Protein AF-A0A7S2EFL8-F1 (afdb_monomer_lite)

Sequence (185 aa):
DDDIVLGMYATQTWHRSRWEYGDGECFLFRLSPNPVCFKWNSKGPGGMLAVSSPSPSADEGSESAALDGSKSFNSTDGQSKNDSAQNENDAPPGEQAPRPPIEADQVMVSGREFISMGVGMDGASGLRLNEDLTRGTSSPAMGLNHISLLGDEHSKEHDDVFEVGLVEVYQLLREVDGRPVDCEY

Secondary structure (DSSP, 8-state):
-PPPEEEEE-SS-----SS-B--TT-EEEEEESS-EEEE--SS-TT--------------------------------------------------PPPPP--TT--EEE-SSEEEES-BTTS--SEEEETTSSEEEE--BTTTTT--TT-TTTTTSSSEEEE-S---------EETTEETT---

Foldseek 3Di:
DDDKAKDKDFPDDDDADPDFDGFQQIWIWTPPDPTDIQGADLPWPVDDPDPDDPDDDDDDDDDDDDDDDDDDDDDDDDPPPPPPPPDDDPDPPPDDDPDPPDDSTRFWHDHCFWTFGAAQPVRDGQKIATNVRQKIWHFQGIRRNRARSRGDVQVPDPIRMDTDPDDDDDDDFDDDPNHTPPPDD

pLDDT: mean 74.11, std 21.96, range [31.55, 97.88]

InterPro domains:
  IPR006571 TLDc domain [PF07534] (3-44)
  IPR006571 TLDc domain [PS51886] (1-173)

Organism: NCBI:txid49249

Structure (mmCIF, N/CA/C/O backbone):
data_AF-A0A7S2EFL8-F1
#
_entry.id   AF-A0A7S2EFL8-F1
#
loop_
_atom_site.group_PDB
_atom_site.id
_atom_site.type_symbol
_atom_site.label_atom_id
_atom_site.label_alt_id
_atom_site.label_comp_id
_atom_site.label_asym_id
_atom_site.label_entity_id
_atom_site.label_seq_id
_atom_site.pdbx_PDB_ins_code
_atom_site.Cartn_x
_atom_site.Cartn_y
_atom_site.Cartn_z
_atom_site.occupancy
_atom_site.B_iso_or_equiv
_atom_site.auth_seq_id
_atom_site.auth_comp_id
_atom_site.auth_asym_id
_atom_site.auth_atom_id
_atom_site.pdbx_PDB_model_num
ATOM 1 N N . ASP A 1 1 ? 8.020 -19.786 -11.419 1.00 63.62 1 ASP A N 1
ATOM 2 C CA . ASP A 1 1 ? 7.627 -18.415 -11.078 1.00 63.62 1 ASP A CA 1
ATOM 3 C C . ASP A 1 1 ? 7.201 -18.446 -9.634 1.00 63.62 1 ASP A C 1
ATOM 5 O O . ASP A 1 1 ? 6.244 -19.141 -9.313 1.00 63.62 1 ASP A O 1
ATOM 9 N N . ASP A 1 2 ? 8.027 -17.879 -8.761 1.00 82.12 2 ASP A N 1
ATOM 10 C CA . ASP A 1 2 ? 7.680 -17.760 -7.348 1.00 82.12 2 ASP A CA 1
ATOM 11 C C . ASP A 1 2 ? 6.698 -16.598 -7.200 1.00 82.12 2 ASP A C 1
ATOM 13 O O . ASP A 1 2 ? 6.901 -15.534 -7.789 1.00 82.12 2 ASP A O 1
ATOM 17 N N . ASP A 1 3 ? 5.637 -16.797 -6.423 1.00 91.56 3 ASP A N 1
ATOM 18 C CA . ASP A 1 3 ? 4.655 -15.746 -6.187 1.00 91.56 3 ASP A CA 1
ATOM 19 C C . ASP A 1 3 ? 5.302 -14.577 -5.426 1.00 91.56 3 ASP A C 1
ATOM 21 O O . ASP A 1 3 ? 5.962 -14.752 -4.387 1.00 91.56 3 ASP A O 1
ATOM 25 N N . ILE A 1 4 ? 5.087 -13.363 -5.937 1.00 94.25 4 ILE A N 1
ATOM 26 C CA . ILE A 1 4 ? 5.471 -12.132 -5.251 1.00 94.25 4 ILE A CA 1
ATOM 27 C C . ILE A 1 4 ? 4.388 -11.812 -4.231 1.00 94.25 4 ILE A C 1
ATOM 29 O O . ILE A 1 4 ? 3.222 -11.619 -4.568 1.00 94.25 4 ILE A O 1
ATOM 33 N N . VAL A 1 5 ? 4.794 -11.714 -2.969 1.00 96.69 5 VAL A N 1
ATOM 34 C CA . VAL A 1 5 ? 3.899 -11.335 -1.877 1.00 96.69 5 VAL A CA 1
ATOM 35 C C . VAL A 1 5 ? 4.383 -10.007 -1.333 1.00 96.69 5 VAL A C 1
ATOM 37 O O . VAL A 1 5 ? 5.450 -9.935 -0.725 1.00 96.69 5 VAL A O 1
ATOM 40 N N . LEU A 1 6 ? 3.604 -8.956 -1.553 1.00 96.69 6 LEU A N 1
ATOM 41 C CA . LEU A 1 6 ? 3.873 -7.601 -1.083 1.00 96.69 6 LEU A CA 1
ATOM 42 C C . LEU A 1 6 ? 2.636 -7.015 -0.413 1.00 96.69 6 LEU A C 1
ATOM 44 O O . LEU A 1 6 ? 1.531 -7.537 -0.556 1.00 96.69 6 LEU A O 1
ATOM 48 N N . GLY A 1 7 ? 2.816 -5.936 0.336 1.00 96.88 7 GLY A N 1
ATOM 49 C CA . GLY A 1 7 ? 1.701 -5.297 1.005 1.00 96.88 7 GLY A CA 1
ATOM 50 C C . GLY A 1 7 ? 2.055 -3.992 1.688 1.00 96.88 7 GLY A C 1
ATOM 51 O O . GLY A 1 7 ? 3.161 -3.457 1.580 1.00 96.88 7 GLY A O 1
ATOM 52 N N . MET A 1 8 ? 1.051 -3.483 2.388 1.00 96.62 8 MET A N 1
ATOM 53 C CA . MET A 1 8 ? 1.071 -2.215 3.096 1.00 96.62 8 MET A CA 1
ATOM 54 C C . MET A 1 8 ? 0.495 -2.412 4.496 1.00 96.62 8 MET A C 1
ATOM 56 O O . MET A 1 8 ? -0.506 -3.108 4.671 1.00 96.62 8 MET A O 1
ATOM 60 N N . TYR A 1 9 ? 1.118 -1.789 5.489 1.00 96.31 9 TYR A N 1
ATOM 61 C CA . TYR A 1 9 ? 0.545 -1.602 6.813 1.00 96.31 9 TYR A CA 1
ATOM 62 C C . TYR A 1 9 ? 0.055 -0.163 6.929 1.00 96.31 9 TYR A C 1
ATOM 64 O O . TYR A 1 9 ? 0.837 0.780 6.802 1.00 96.31 9 TYR A O 1
ATOM 72 N N . ALA A 1 10 ? -1.246 -0.018 7.155 1.00 95.94 10 ALA A N 1
ATOM 73 C CA . ALA A 1 10 ? -1.920 1.259 7.310 1.00 95.94 10 ALA A CA 1
ATOM 74 C C . ALA A 1 10 ? -2.309 1.462 8.776 1.00 95.94 10 ALA A C 1
ATOM 76 O O . ALA A 1 10 ? -2.958 0.595 9.360 1.00 95.94 10 ALA A O 1
ATOM 77 N N . THR A 1 11 ? -1.958 2.610 9.357 1.00 94.19 11 THR A N 1
ATOM 78 C CA . THR A 1 11 ? -2.379 2.949 10.728 1.00 94.19 11 THR A CA 1
ATOM 79 C C . THR A 1 11 ? -3.835 3.365 10.833 1.00 94.19 11 THR A C 1
ATOM 81 O O . THR A 1 11 ? -4.421 3.311 11.911 1.00 94.19 11 THR A O 1
ATOM 84 N N . GLN A 1 12 ? -4.432 3.771 9.717 1.00 93.38 12 GLN A N 1
ATOM 85 C CA . GLN A 1 12 ? -5.815 4.215 9.647 1.00 93.38 12 GLN A CA 1
ATOM 86 C C . GLN A 1 12 ? -6.591 3.371 8.643 1.00 93.38 12 GLN A C 1
ATOM 88 O O . GLN A 1 12 ? -6.049 2.897 7.643 1.00 93.38 12 GLN A O 1
ATOM 93 N N . THR A 1 13 ? -7.892 3.221 8.877 1.00 95.00 13 THR A N 1
ATOM 94 C CA . THR A 1 13 ? -8.783 2.550 7.930 1.00 95.00 13 THR A CA 1
ATOM 95 C C . THR A 1 13 ? -8.812 3.303 6.599 1.00 95.00 13 THR A C 1
ATOM 97 O O . THR A 1 13 ? -8.961 4.531 6.554 1.00 95.00 13 THR A O 1
ATOM 100 N N . TRP A 1 14 ? -8.695 2.563 5.494 1.00 95.56 14 TRP A N 1
ATOM 101 C CA . TRP A 1 14 ? -8.817 3.130 4.155 1.00 95.56 14 TRP A CA 1
ATOM 102 C C . TRP A 1 14 ? -10.193 3.761 3.958 1.00 95.56 14 TRP A C 1
ATOM 104 O O . TRP A 1 14 ? -11.225 3.121 4.152 1.00 95.56 14 TRP A O 1
ATOM 114 N N . HIS A 1 15 ? -10.205 5.027 3.559 1.00 94.75 15 HIS A N 1
ATOM 115 C CA . HIS A 1 15 ? -11.420 5.763 3.256 1.00 94.75 15 HIS A CA 1
ATOM 116 C C . HIS A 1 15 ? -11.112 6.808 2.195 1.00 94.75 15 HIS A C 1
ATOM 118 O O . HIS A 1 15 ? -10.0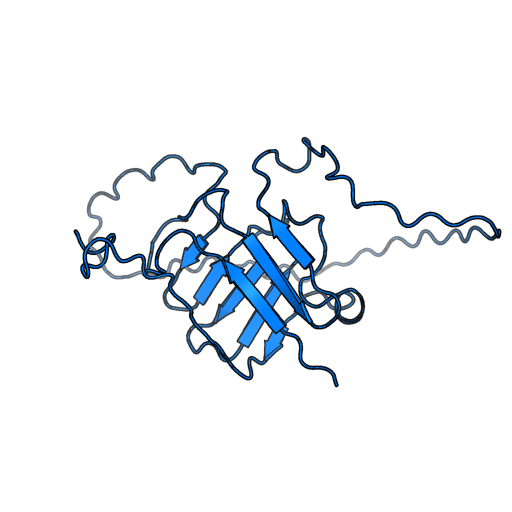02 7.331 2.105 1.00 94.75 15 HIS A O 1
ATOM 124 N N . ARG A 1 16 ? -12.116 7.131 1.384 1.00 94.12 16 ARG A N 1
ATOM 125 C CA . ARG A 1 16 ? -11.950 8.124 0.332 1.00 94.12 16 ARG A CA 1
ATOM 126 C C . ARG A 1 16 ? -11.636 9.482 0.953 1.00 94.12 16 ARG A C 1
ATOM 128 O O . ARG A 1 16 ? -12.465 10.034 1.676 1.00 94.12 16 ARG A O 1
ATOM 135 N N . SER A 1 17 ? -10.499 10.053 0.577 1.00 91.44 17 SER A N 1
ATOM 136 C CA . SER A 1 17 ? -10.062 11.357 1.061 1.00 91.44 17 SER A CA 1
ATOM 137 C C . SER A 1 17 ? -9.701 12.274 -0.104 1.00 91.44 17 SER A C 1
ATOM 139 O O . SER A 1 17 ? -9.308 11.835 -1.182 1.00 91.44 17 SER A O 1
ATOM 141 N N . ARG A 1 18 ? -9.875 13.584 0.093 1.00 87.25 18 ARG A N 1
ATOM 142 C CA . ARG A 1 18 ? -9.355 14.604 -0.838 1.00 87.25 18 ARG A CA 1
ATOM 143 C C . ARG A 1 18 ? -7.894 14.952 -0.547 1.00 87.25 18 ARG A C 1
ATOM 145 O O . ARG A 1 18 ? -7.273 15.660 -1.335 1.00 87.25 18 ARG A O 1
ATOM 152 N N . TRP A 1 19 ? -7.386 14.487 0.589 1.00 89.31 19 TRP A N 1
ATOM 153 C CA . TRP A 1 19 ? -6.077 14.808 1.134 1.00 89.31 19 TRP A CA 1
ATOM 154 C C . TRP A 1 19 ? -5.338 13.527 1.524 1.00 89.31 19 TRP A C 1
ATOM 156 O O . TRP A 1 19 ? -5.957 12.474 1.694 1.00 89.31 19 TRP A O 1
ATOM 166 N N . GLU A 1 20 ? -4.023 13.630 1.663 1.00 90.88 20 GLU A N 1
ATOM 167 C CA . GLU A 1 20 ? -3.205 12.565 2.237 1.00 90.88 20 GLU A CA 1
ATOM 168 C C . GLU A 1 20 ? -3.572 12.356 3.718 1.00 90.88 20 GLU A C 1
ATOM 170 O O . GLU A 1 20 ? -4.086 13.259 4.385 1.00 90.88 20 GLU A O 1
ATOM 175 N N . TYR A 1 21 ? -3.375 11.140 4.217 1.00 93.88 21 TYR A N 1
ATOM 176 C CA . TYR A 1 21 ? -3.599 10.776 5.617 1.00 93.88 21 TYR A CA 1
ATOM 177 C C . TYR A 1 21 ? -2.655 9.639 6.035 1.00 93.88 21 TYR A C 1
ATOM 179 O O . TYR A 1 21 ? -1.724 9.292 5.305 1.00 93.88 21 TYR A O 1
ATOM 187 N N . GLY A 1 22 ? -2.867 9.079 7.224 1.00 91.56 22 GLY A N 1
ATOM 188 C CA . GLY A 1 22 ? -1.911 8.174 7.856 1.00 91.56 22 GLY A CA 1
ATOM 189 C C . GLY A 1 22 ? -0.789 8.927 8.565 1.00 91.56 22 GLY A C 1
ATOM 190 O O . GLY A 1 22 ? -0.790 10.156 8.636 1.00 91.56 22 GLY A O 1
ATOM 191 N N . ASP A 1 23 ? 0.140 8.163 9.120 1.00 91.00 23 ASP A N 1
ATOM 192 C CA . ASP A 1 23 ? 1.275 8.669 9.890 1.00 91.00 23 ASP A CA 1
ATOM 193 C C . ASP A 1 23 ? 2.563 7.878 9.588 1.00 91.00 23 ASP A C 1
ATOM 195 O O . ASP A 1 23 ? 2.579 6.925 8.800 1.00 91.00 23 ASP A O 1
ATOM 199 N N . GLY A 1 24 ? 3.657 8.263 10.251 1.00 89.50 24 GLY A N 1
ATOM 200 C CA . GLY A 1 24 ? 4.979 7.662 10.073 1.00 89.50 24 GLY A CA 1
ATOM 201 C C . GLY A 1 24 ? 5.141 6.233 10.609 1.00 89.50 24 GLY A C 1
ATOM 202 O O . GLY A 1 24 ? 6.239 5.677 10.511 1.00 89.50 24 GLY A O 1
ATOM 203 N N . GLU A 1 25 ? 4.101 5.620 11.182 1.00 92.12 25 GLU A N 1
ATOM 204 C CA . GLU A 1 25 ? 4.099 4.188 11.492 1.00 92.12 25 GLU A CA 1
ATOM 205 C C . GLU A 1 25 ? 3.590 3.330 10.326 1.00 92.12 25 GLU A C 1
ATOM 207 O O . GLU A 1 25 ? 3.740 2.109 10.375 1.00 92.12 25 GLU A O 1
ATOM 212 N N . CYS A 1 26 ? 3.068 3.935 9.252 1.00 92.94 26 CYS A N 1
ATOM 213 C CA . CYS A 1 26 ? 2.803 3.228 8.000 1.00 92.94 26 CYS A CA 1
ATOM 214 C C . CYS A 1 26 ? 4.102 2.656 7.406 1.00 92.94 26 CYS A C 1
ATOM 216 O O . CYS A 1 26 ? 5.174 3.274 7.459 1.00 92.94 26 CYS A O 1
ATOM 218 N N . PHE A 1 27 ? 4.011 1.477 6.793 1.00 94.12 27 PHE A N 1
ATOM 219 C CA . PHE A 1 27 ? 5.150 0.859 6.116 1.00 94.12 27 PHE A CA 1
ATOM 220 C C . PHE A 1 27 ? 4.713 -0.035 4.959 1.00 94.12 27 PHE A C 1
ATOM 222 O O . PHE A 1 27 ? 3.613 -0.587 4.953 1.00 94.12 27 PHE A O 1
ATOM 229 N N . LEU A 1 28 ? 5.607 -0.206 3.987 1.00 94.81 28 LEU A N 1
ATOM 230 C CA . LEU A 1 28 ? 5.453 -1.187 2.913 1.00 94.81 28 LEU A CA 1
ATOM 231 C C . LEU A 1 28 ? 6.290 -2.419 3.227 1.00 94.81 28 LEU A C 1
ATOM 233 O O . LEU A 1 28 ? 7.291 -2.339 3.940 1.00 94.81 28 LEU A O 1
ATOM 237 N N . PHE A 1 29 ? 5.909 -3.568 2.689 1.00 95.38 29 PHE A N 1
ATOM 238 C CA . PHE A 1 29 ? 6.688 -4.785 2.861 1.00 95.38 29 PHE A CA 1
ATOM 239 C C . PHE A 1 29 ? 6.620 -5.682 1.631 1.00 95.38 29 PHE A C 1
ATOM 241 O O . PHE A 1 29 ? 5.644 -5.679 0.883 1.00 95.38 29 PHE A O 1
ATOM 248 N N . ARG A 1 30 ? 7.660 -6.497 1.473 1.00 94.81 30 ARG A N 1
ATOM 249 C CA . ARG A 1 30 ? 7.662 -7.703 0.649 1.00 94.81 30 ARG A CA 1
ATOM 250 C C . ARG A 1 30 ? 7.901 -8.888 1.577 1.00 94.81 30 ARG A C 1
ATOM 252 O O . ARG A 1 30 ? 8.774 -8.819 2.434 1.00 94.81 30 ARG A O 1
ATOM 259 N N . LEU A 1 31 ? 7.139 -9.962 1.418 1.00 95.75 31 LEU A N 1
ATOM 260 C CA . LEU A 1 31 ? 7.335 -11.242 2.102 1.00 95.75 31 LEU A CA 1
ATOM 261 C C . LEU A 1 31 ? 8.040 -12.270 1.202 1.00 95.75 31 LEU A C 1
ATOM 263 O O . LEU A 1 31 ? 8.771 -13.111 1.717 1.00 95.75 31 LEU A O 1
ATOM 267 N N . SER A 1 32 ? 7.865 -12.182 -0.122 1.00 94.19 32 SER A N 1
ATOM 268 C CA . SER A 1 32 ? 8.469 -13.089 -1.111 1.00 94.19 32 SER A CA 1
ATOM 269 C C . SER A 1 32 ? 8.707 -12.391 -2.462 1.00 94.19 32 SER A C 1
ATOM 271 O O . SER A 1 32 ? 7.864 -11.574 -2.838 1.00 94.19 32 SER A O 1
ATOM 273 N N . PRO A 1 33 ? 9.792 -12.708 -3.201 1.00 89.50 33 PRO A N 1
ATOM 274 C CA . PRO A 1 33 ? 11.005 -13.383 -2.733 1.00 89.50 33 PRO A CA 1
ATOM 275 C C . PRO A 1 33 ? 11.880 -12.386 -1.955 1.00 89.50 33 PRO A C 1
ATOM 277 O O . PRO A 1 33 ? 11.948 -11.214 -2.303 1.00 89.50 33 PRO A O 1
ATOM 280 N N . ASN A 1 34 ? 12.584 -12.822 -0.909 1.00 90.12 34 ASN A N 1
ATOM 281 C CA . ASN A 1 34 ? 13.422 -11.964 -0.047 1.00 90.12 34 ASN A CA 1
ATOM 282 C C . ASN A 1 34 ? 12.613 -10.965 0.805 1.00 90.12 34 ASN A C 1
ATOM 284 O O . ASN A 1 34 ? 12.376 -9.829 0.370 1.00 90.12 34 ASN A O 1
ATOM 288 N N . PRO A 1 35 ? 12.199 -11.368 2.022 1.00 92.81 35 PRO A N 1
ATOM 289 C CA . PRO A 1 35 ? 11.371 -10.536 2.874 1.00 92.81 35 PRO A CA 1
ATOM 290 C C . PRO A 1 35 ? 12.103 -9.266 3.315 1.00 92.81 35 PRO A C 1
ATOM 292 O O . PRO A 1 35 ? 13.249 -9.310 3.761 1.00 92.81 35 PRO A O 1
ATOM 295 N N . VAL A 1 36 ? 11.421 -8.131 3.215 1.00 92.50 36 VAL A N 1
ATOM 296 C CA . VAL A 1 36 ? 11.938 -6.809 3.575 1.00 92.50 36 VAL A CA 1
ATOM 297 C C . VAL A 1 36 ? 10.786 -5.903 4.000 1.00 92.50 36 VAL A C 1
ATOM 299 O O . VAL A 1 36 ? 9.674 -5.993 3.482 1.00 92.50 36 VAL A O 1
ATOM 302 N N . CYS A 1 37 ? 11.056 -5.030 4.966 1.00 92.88 37 CYS A N 1
ATOM 303 C CA . CYS A 1 37 ? 10.113 -4.037 5.460 1.00 92.88 37 CYS A CA 1
ATOM 304 C C . CYS A 1 37 ? 10.700 -2.640 5.264 1.00 92.88 37 CYS A C 1
ATOM 306 O O . CYS A 1 37 ? 11.865 -2.389 5.579 1.00 92.88 37 CYS A O 1
ATOM 308 N N . PHE A 1 38 ? 9.873 -1.739 4.755 1.00 90.38 38 PHE A N 1
ATOM 309 C CA . PHE A 1 38 ? 10.228 -0.383 4.398 1.00 90.38 38 PHE A CA 1
ATOM 310 C C . PHE A 1 38 ? 9.420 0.583 5.255 1.00 90.38 38 PHE A C 1
ATOM 312 O O . PHE A 1 38 ? 8.273 0.916 4.951 1.00 90.38 38 PHE A O 1
ATOM 319 N N . LYS A 1 39 ? 10.025 1.001 6.367 1.00 89.62 39 LYS A N 1
ATOM 320 C CA . LYS A 1 39 ? 9.412 1.943 7.301 1.00 89.62 39 LYS A CA 1
ATOM 321 C C . LYS A 1 39 ? 9.594 3.375 6.811 1.00 89.62 39 LYS A C 1
ATOM 323 O O . LYS A 1 39 ? 10.697 3.740 6.410 1.00 89.62 39 LYS A O 1
ATOM 328 N N . TRP A 1 40 ? 8.537 4.182 6.901 1.00 84.12 40 TRP A N 1
ATOM 329 C CA . TRP A 1 40 ? 8.627 5.606 6.599 1.00 84.12 40 TRP A CA 1
ATOM 330 C C . TRP A 1 40 ? 9.702 6.295 7.450 1.00 84.12 40 TRP A C 1
ATOM 332 O O . TRP A 1 40 ? 9.816 6.066 8.657 1.00 84.12 40 TRP A O 1
ATOM 342 N N . ASN A 1 41 ? 10.490 7.160 6.812 1.00 80.69 41 ASN A N 1
ATOM 343 C CA . ASN A 1 41 ? 11.459 8.008 7.489 1.00 80.69 41 ASN A CA 1
ATOM 344 C C . ASN A 1 41 ? 11.224 9.463 7.085 1.00 80.69 41 ASN A C 1
ATOM 346 O O . ASN A 1 41 ? 11.588 9.890 5.991 1.00 80.69 41 ASN A O 1
ATOM 350 N N . SER A 1 42 ? 10.641 10.217 8.012 1.00 71.00 42 SER A N 1
ATOM 351 C CA . SER A 1 42 ? 10.311 11.638 7.870 1.00 71.00 42 SER A CA 1
ATOM 352 C C . SER A 1 42 ? 11.531 12.544 7.751 1.00 71.00 42 SER A C 1
ATOM 354 O O . SER A 1 42 ? 11.453 13.680 7.274 1.00 71.00 42 SER A O 1
ATOM 356 N N . LYS A 1 43 ? 12.705 12.037 8.142 1.00 69.56 43 LYS A N 1
ATOM 357 C CA . LYS A 1 43 ? 13.971 12.661 7.791 1.00 69.56 43 LYS A CA 1
ATOM 358 C C . LYS A 1 43 ? 14.155 12.382 6.308 1.00 69.56 43 LYS A C 1
ATOM 360 O O . LYS A 1 43 ? 14.642 11.314 5.949 1.00 69.56 43 LYS A O 1
ATOM 365 N N . GLY A 1 44 ? 13.711 13.319 5.469 1.00 58.28 44 GLY A N 1
ATOM 366 C CA . GLY A 1 44 ? 13.830 13.237 4.014 1.00 58.28 44 GLY A CA 1
ATOM 367 C C . GLY A 1 44 ? 15.251 12.875 3.549 1.00 58.28 44 GLY A C 1
ATOM 368 O O . GLY A 1 44 ? 16.163 12.758 4.365 1.00 58.28 44 GLY A O 1
ATOM 369 N N . PRO A 1 45 ? 15.502 12.743 2.240 1.00 53.06 45 PRO A N 1
ATOM 370 C CA . PRO A 1 45 ? 16.742 12.172 1.690 1.00 53.06 45 PRO A CA 1
ATOM 371 C C . PRO A 1 45 ? 18.082 12.803 2.158 1.00 53.06 45 PRO A C 1
ATOM 373 O O . PRO A 1 45 ? 19.141 12.259 1.870 1.00 53.06 45 PRO A O 1
ATOM 376 N N . GLY A 1 46 ? 18.072 13.901 2.928 1.00 46.91 46 GLY A N 1
ATOM 377 C CA . GLY A 1 46 ? 19.230 14.447 3.650 1.00 46.91 46 GLY A CA 1
ATOM 378 C C . GLY A 1 46 ? 19.479 13.912 5.076 1.00 46.91 46 GLY A C 1
ATOM 379 O O . GLY A 1 46 ? 20.391 14.400 5.739 1.00 46.91 46 GLY A O 1
ATOM 380 N N . GLY A 1 47 ? 18.694 12.953 5.581 1.00 39.91 47 GLY A N 1
ATOM 381 C CA . GLY A 1 47 ? 18.759 12.450 6.962 1.00 39.91 47 GLY A CA 1
ATOM 382 C C . GLY A 1 47 ? 19.026 10.948 7.085 1.00 39.91 47 GLY A C 1
ATOM 383 O O . GLY A 1 47 ? 18.402 10.272 7.902 1.00 39.91 47 GLY A O 1
ATOM 384 N N . MET A 1 48 ? 19.931 10.411 6.266 1.00 39.06 48 MET A N 1
ATOM 385 C CA . MET A 1 48 ? 20.278 8.989 6.254 1.00 39.06 48 MET A CA 1
ATOM 386 C C . MET A 1 48 ? 21.152 8.627 7.471 1.00 39.06 48 MET A C 1
ATOM 388 O O . MET A 1 48 ? 22.375 8.736 7.438 1.00 39.06 48 MET A O 1
ATOM 392 N N . LEU A 1 49 ? 20.523 8.189 8.564 1.00 37.22 49 LEU A N 1
ATOM 393 C CA . LEU A 1 49 ? 21.175 7.331 9.556 1.00 37.22 49 LEU A CA 1
ATOM 394 C C . LEU A 1 49 ? 20.863 5.892 9.152 1.00 37.22 49 LEU A C 1
ATOM 396 O O . LEU A 1 49 ? 19.722 5.452 9.267 1.00 37.22 49 LEU A O 1
ATOM 400 N N . ALA A 1 50 ? 21.867 5.191 8.630 1.00 33.56 50 ALA A N 1
ATOM 401 C CA . ALA A 1 50 ? 21.757 3.792 8.250 1.00 33.56 50 ALA A CA 1
ATOM 402 C C . ALA A 1 50 ? 21.239 2.963 9.438 1.00 33.56 50 ALA A C 1
ATOM 404 O O . ALA A 1 50 ? 21.890 2.887 10.482 1.00 33.56 50 ALA A O 1
ATOM 405 N N . VAL A 1 51 ? 20.076 2.327 9.276 1.00 39.47 51 VAL A N 1
ATOM 406 C CA . VAL A 1 51 ? 19.706 1.182 10.109 1.00 39.47 51 VAL A CA 1
ATOM 407 C C . VAL A 1 51 ? 20.700 0.079 9.769 1.00 39.47 51 VAL A C 1
ATOM 409 O O . VAL A 1 51 ? 20.710 -0.469 8.669 1.00 39.47 51 VAL A O 1
ATOM 412 N N . SER A 1 52 ? 21.597 -0.176 10.715 1.00 32.19 52 SER A N 1
ATOM 413 C CA . SER A 1 52 ? 22.547 -1.276 10.690 1.00 32.19 52 SER A CA 1
ATOM 414 C C . SER A 1 52 ? 21.791 -2.589 10.500 1.00 32.19 52 SER A C 1
ATOM 416 O O . SER A 1 52 ? 21.135 -3.076 11.421 1.00 32.19 52 SER A O 1
ATOM 418 N N . SER A 1 53 ? 21.891 -3.155 9.299 1.00 37.88 53 SER A N 1
ATOM 419 C CA . SER A 1 53 ? 21.644 -4.580 9.099 1.00 37.88 53 SER A CA 1
ATOM 420 C C . SER A 1 53 ? 22.634 -5.352 9.983 1.00 37.88 53 SER A C 1
ATOM 422 O O . SER A 1 53 ? 23.795 -4.941 10.062 1.00 37.88 53 SER A O 1
ATOM 424 N N . PRO A 1 54 ? 22.236 -6.433 10.675 1.00 38.31 54 PRO A N 1
ATOM 425 C CA . PRO A 1 54 ? 23.199 -7.301 11.337 1.00 38.31 54 PRO A CA 1
ATOM 426 C C . PRO A 1 54 ? 24.100 -7.926 10.266 1.00 38.31 54 PRO A C 1
ATOM 428 O O . PRO A 1 54 ? 23.650 -8.730 9.452 1.00 38.31 54 PRO A O 1
ATOM 431 N N . SER A 1 55 ? 25.361 -7.500 10.239 1.00 37.47 55 SER A N 1
ATOM 432 C CA . SER A 1 55 ? 26.368 -7.969 9.293 1.00 37.47 55 SER A CA 1
ATOM 433 C C . SER A 1 55 ? 26.583 -9.483 9.429 1.00 37.47 55 SER A C 1
ATOM 435 O O . SER A 1 55 ? 26.942 -9.935 10.520 1.00 37.47 55 SER A O 1
ATOM 437 N N . PRO A 1 56 ? 26.442 -10.280 8.357 1.00 43.19 56 PRO A N 1
ATOM 438 C CA . PRO A 1 56 ? 27.026 -11.611 8.313 1.00 43.19 56 PRO A CA 1
ATOM 439 C C . PRO A 1 56 ? 28.549 -11.473 8.189 1.00 43.19 56 PRO A C 1
ATOM 441 O O . PRO A 1 56 ? 29.070 -10.842 7.272 1.00 43.19 56 PRO A O 1
ATOM 444 N N . SER A 1 57 ? 29.273 -12.028 9.155 1.00 53.78 57 SER A N 1
ATOM 445 C CA . SER A 1 57 ? 30.731 -12.105 9.150 1.00 53.78 57 SER A CA 1
ATOM 446 C C . SER A 1 57 ? 31.218 -13.206 8.202 1.00 53.78 57 SER A C 1
ATOM 448 O O . SER A 1 57 ? 31.046 -14.381 8.524 1.00 53.78 57 SER A O 1
ATOM 450 N N . ALA A 1 58 ? 31.839 -12.832 7.084 1.00 48.91 58 ALA A N 1
ATOM 451 C CA . ALA A 1 58 ? 32.919 -13.555 6.391 1.00 48.91 58 ALA A CA 1
ATOM 452 C C . ALA A 1 58 ? 33.382 -12.660 5.223 1.00 48.91 58 ALA A C 1
ATOM 454 O O . ALA A 1 58 ? 32.552 -12.235 4.429 1.00 48.91 58 ALA A O 1
ATOM 455 N N . ASP A 1 59 ? 34.586 -12.096 5.243 1.00 50.28 59 ASP A N 1
ATOM 456 C CA . ASP A 1 59 ? 35.885 -12.712 4.918 1.00 50.28 59 ASP A CA 1
ATOM 457 C C . ASP A 1 59 ? 36.124 -12.854 3.396 1.00 50.28 59 ASP A C 1
ATOM 459 O O . ASP A 1 59 ? 35.199 -12.979 2.602 1.00 50.28 59 ASP A O 1
ATOM 463 N N . GLU A 1 60 ? 37.388 -12.691 3.021 1.00 52.50 60 GLU A N 1
ATOM 464 C CA . GLU A 1 60 ? 37.930 -11.962 1.866 1.00 52.50 60 GLU A CA 1
ATOM 465 C C . GLU A 1 60 ? 37.635 -12.438 0.423 1.00 52.50 60 GLU A C 1
ATOM 467 O O . GLU A 1 60 ? 37.589 -13.624 0.111 1.00 52.50 60 GLU A O 1
ATOM 472 N N . GLY A 1 61 ? 37.680 -11.459 -0.497 1.00 41.22 61 GLY A N 1
ATOM 473 C CA . GLY A 1 61 ? 38.580 -11.537 -1.656 1.00 41.22 61 GLY A CA 1
ATOM 474 C C . GLY A 1 61 ? 37.941 -11.614 -3.045 1.00 41.22 61 GLY A C 1
ATOM 475 O O . GLY A 1 61 ? 37.486 -12.673 -3.461 1.00 41.22 61 GLY A O 1
ATOM 476 N N . SER A 1 62 ? 38.019 -10.527 -3.825 1.00 44.16 62 SER A N 1
ATOM 477 C CA . SER A 1 62 ? 38.786 -10.471 -5.093 1.00 44.16 62 SER A CA 1
ATOM 478 C C . SER A 1 62 ? 38.436 -9.266 -5.985 1.00 44.16 62 SER A C 1
ATOM 480 O O . SER A 1 62 ? 37.303 -8.801 -6.062 1.00 44.16 62 SER A O 1
ATOM 482 N N . GLU A 1 63 ? 39.489 -8.762 -6.632 1.00 44.59 63 GLU A N 1
ATOM 483 C CA . GLU A 1 63 ? 39.565 -7.709 -7.647 1.00 44.59 63 GLU A CA 1
ATOM 484 C C . GLU A 1 63 ? 38.644 -7.930 -8.861 1.00 44.59 63 GLU A C 1
ATOM 486 O O . GLU A 1 63 ? 38.537 -9.043 -9.369 1.00 44.59 63 GLU A O 1
ATOM 491 N N . SER A 1 64 ? 38.140 -6.851 -9.476 1.00 45.97 64 SER A N 1
ATOM 492 C CA . SER A 1 64 ? 38.749 -6.288 -10.702 1.00 45.97 64 SER A CA 1
ATOM 493 C C . SER A 1 64 ? 37.824 -5.366 -11.517 1.00 45.97 64 SER A C 1
ATOM 495 O O . SER A 1 64 ? 36.611 -5.520 -11.567 1.00 45.97 64 SER A O 1
ATOM 497 N N . ALA A 1 65 ? 38.507 -4.454 -12.217 1.00 40.59 65 ALA A N 1
ATOM 498 C CA . ALA A 1 65 ? 38.183 -3.839 -13.505 1.00 40.59 65 ALA A CA 1
ATOM 499 C C . ALA A 1 65 ? 37.097 -2.749 -13.587 1.00 40.59 65 ALA A C 1
ATOM 501 O O . ALA A 1 65 ? 35.896 -2.981 -13.685 1.00 40.59 65 ALA A O 1
ATOM 502 N N . ALA A 1 66 ? 37.615 -1.526 -13.706 1.00 45.56 66 ALA A N 1
ATOM 503 C CA . ALA A 1 66 ? 36.967 -0.369 -14.293 1.00 45.56 66 ALA A CA 1
ATOM 504 C C . ALA A 1 66 ? 36.499 -0.629 -15.735 1.00 45.56 66 ALA A C 1
ATOM 506 O O . ALA A 1 66 ? 37.236 -1.203 -16.540 1.00 45.56 66 ALA A O 1
ATOM 507 N N . LEU A 1 67 ? 35.328 -0.093 -16.083 1.00 47.66 67 LEU A N 1
ATOM 508 C CA . LEU A 1 67 ? 34.948 0.192 -17.463 1.00 47.66 67 LEU A CA 1
ATOM 509 C C . LEU A 1 67 ? 34.201 1.528 -17.519 1.00 47.66 67 LEU A C 1
ATOM 511 O O . LEU A 1 67 ? 33.071 1.672 -17.061 1.00 47.66 67 LEU A O 1
ATOM 515 N N . ASP A 1 68 ? 34.931 2.500 -18.058 1.00 42.59 68 ASP A N 1
ATOM 516 C CA . ASP A 1 68 ? 34.504 3.813 -18.525 1.00 42.59 68 ASP A CA 1
ATOM 517 C C . ASP A 1 68 ? 33.577 3.662 -19.743 1.00 42.59 68 ASP A C 1
ATOM 519 O O . ASP A 1 68 ? 33.820 2.851 -20.641 1.00 42.59 68 ASP A O 1
ATOM 523 N N . GLY A 1 69 ? 32.494 4.433 -19.762 1.00 37.22 69 GLY A N 1
ATOM 524 C CA . GLY A 1 69 ? 31.450 4.336 -20.773 1.00 37.22 69 GLY A CA 1
ATOM 525 C C . GLY A 1 69 ? 30.474 5.501 -20.724 1.00 37.22 69 GLY A C 1
ATOM 526 O O . GLY A 1 69 ? 29.264 5.297 -20.743 1.00 37.22 69 GLY A O 1
ATOM 527 N N . SER A 1 70 ? 30.992 6.726 -20.655 1.00 45.81 70 SER A N 1
ATOM 528 C CA . SER A 1 70 ? 30.185 7.946 -20.748 1.00 45.81 70 SER A CA 1
ATOM 529 C C . SER A 1 70 ? 29.553 8.066 -22.144 1.00 45.81 70 SER A C 1
ATOM 531 O O . SER A 1 70 ? 30.218 8.457 -23.104 1.00 45.81 70 SER A O 1
ATOM 533 N N . LYS A 1 71 ? 28.261 7.742 -22.279 1.00 40.34 71 LYS A N 1
ATOM 534 C CA . LYS A 1 71 ? 27.452 8.078 -23.462 1.00 40.34 71 LYS A CA 1
ATOM 535 C C . LYS A 1 71 ? 26.265 8.942 -23.054 1.00 40.34 71 LYS A C 1
ATOM 537 O O . LYS A 1 71 ? 25.266 8.449 -22.546 1.00 40.34 71 LYS A O 1
ATOM 542 N N . SER A 1 72 ? 26.394 10.239 -23.322 1.00 41.91 72 SER A N 1
ATOM 543 C CA . SER A 1 72 ? 25.296 11.201 -23.308 1.00 41.91 72 SER A CA 1
ATOM 544 C C . SER A 1 72 ? 24.258 10.823 -24.364 1.00 41.91 72 SER A C 1
ATOM 546 O O . SER A 1 72 ? 24.570 10.791 -25.555 1.00 41.91 72 SER A O 1
ATOM 548 N N . PHE A 1 73 ? 23.026 10.572 -23.930 1.00 36.75 73 PHE A N 1
ATOM 549 C CA . PHE A 1 73 ? 21.861 10.487 -24.802 1.00 36.75 73 PHE A CA 1
ATOM 550 C C . PHE A 1 73 ? 20.979 11.714 -24.568 1.00 36.75 73 PHE A C 1
ATOM 552 O O . PHE A 1 73 ? 20.444 11.911 -23.481 1.00 36.75 73 PHE A O 1
ATOM 559 N N . ASN A 1 74 ? 20.834 12.537 -25.607 1.00 33.44 74 ASN A N 1
ATOM 560 C CA . ASN A 1 74 ? 19.740 13.493 -25.708 1.00 33.44 74 ASN A CA 1
ATOM 561 C C . ASN A 1 74 ? 18.482 12.695 -26.059 1.00 33.44 74 ASN A C 1
ATOM 563 O O . ASN A 1 74 ? 18.368 12.213 -27.185 1.00 33.44 74 ASN A O 1
ATOM 567 N N . SER A 1 75 ? 17.565 12.551 -25.104 1.00 32.62 75 SER A N 1
ATOM 568 C CA . SER A 1 75 ? 16.214 12.063 -25.369 1.00 32.62 75 SER A CA 1
ATOM 569 C C . SER A 1 75 ? 15.262 13.253 -25.358 1.00 32.62 75 SER A C 1
ATOM 571 O O . SER A 1 75 ? 14.962 13.826 -24.311 1.00 32.62 75 SER A O 1
ATOM 573 N N . THR A 1 76 ? 14.869 13.675 -26.553 1.00 40.16 76 THR A N 1
ATOM 574 C CA . THR A 1 76 ? 13.705 14.524 -26.796 1.00 40.16 76 THR A CA 1
ATOM 575 C C . THR A 1 76 ? 12.459 13.649 -26.906 1.00 40.16 76 THR A C 1
ATOM 577 O O . THR A 1 76 ? 12.502 12.602 -27.546 1.00 40.16 76 THR A O 1
ATOM 580 N N . ASP A 1 77 ? 11.368 14.170 -26.347 1.00 36.50 77 ASP A N 1
ATOM 581 C CA . ASP A 1 77 ? 9.963 13.799 -26.551 1.00 36.50 77 ASP A CA 1
ATOM 582 C C . ASP A 1 77 ? 9.394 12.639 -25.722 1.00 36.50 77 ASP A C 1
ATOM 584 O O . ASP A 1 77 ? 9.715 11.468 -25.892 1.00 36.50 77 ASP A O 1
ATOM 588 N N . GLY A 1 78 ? 8.469 13.014 -24.830 1.00 35.75 78 GLY A N 1
ATOM 589 C CA . GLY A 1 78 ? 7.675 12.094 -24.021 1.00 35.75 78 GLY A CA 1
ATOM 590 C C . GLY A 1 78 ? 7.207 12.640 -22.672 1.00 35.75 78 GLY A C 1
ATOM 591 O O . GLY A 1 78 ? 6.944 11.848 -21.778 1.00 35.75 78 GLY A O 1
ATOM 592 N N . GLN A 1 79 ? 7.102 13.966 -22.481 1.00 31.55 79 GLN A N 1
ATOM 593 C CA . GLN A 1 79 ? 6.345 14.523 -21.354 1.00 31.55 79 GLN A CA 1
ATOM 594 C C . GLN A 1 79 ? 4.878 14.095 -21.493 1.00 31.55 79 GLN A C 1
ATOM 596 O O . GLN A 1 79 ? 4.069 14.808 -22.091 1.00 31.55 79 GLN A O 1
ATOM 601 N N . SER A 1 80 ? 4.520 12.950 -20.912 1.00 42.56 80 SER A N 1
ATOM 602 C CA . SER A 1 80 ? 3.158 12.749 -20.440 1.00 42.56 80 SER A CA 1
ATOM 603 C C . SER A 1 80 ? 2.990 13.715 -19.279 1.00 42.56 80 SER A C 1
ATOM 605 O O . SER A 1 80 ? 3.400 13.459 -18.148 1.00 42.56 80 SER A O 1
ATOM 607 N N . LYS A 1 81 ? 2.481 14.907 -19.597 1.00 34.00 81 LYS A N 1
ATOM 608 C CA . LYS 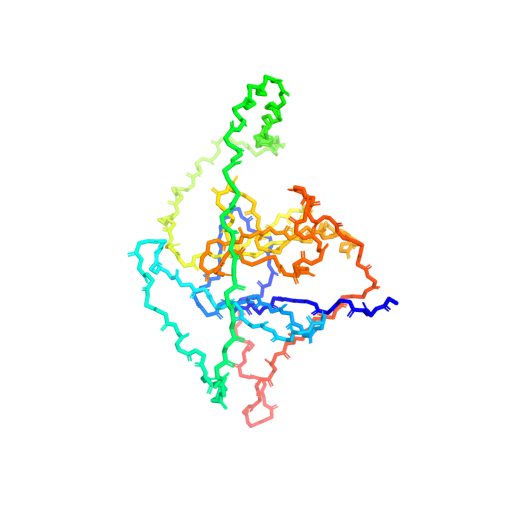A 1 81 ? 1.857 15.758 -18.599 1.00 34.00 81 LYS A CA 1
ATOM 609 C C . LYS A 1 81 ? 0.772 14.891 -17.981 1.00 34.00 81 LYS A C 1
ATOM 611 O O . LYS A 1 81 ? -0.261 14.667 -18.605 1.00 34.00 81 LYS A O 1
ATOM 616 N N . ASN A 1 82 ? 1.017 14.396 -16.773 1.00 39.75 82 ASN A N 1
ATOM 617 C CA . ASN A 1 82 ? -0.072 14.081 -15.872 1.00 39.75 82 ASN A CA 1
ATOM 618 C C . ASN A 1 82 ? -0.733 15.425 -15.576 1.00 39.75 82 ASN A C 1
ATOM 620 O O . ASN A 1 82 ? -0.423 16.111 -14.601 1.00 39.75 82 ASN A O 1
ATOM 624 N N . ASP A 1 83 ? -1.602 15.826 -16.502 1.00 34.06 83 ASP A N 1
ATOM 625 C CA . ASP A 1 83 ? -2.752 16.633 -16.191 1.00 34.06 83 ASP A CA 1
ATOM 626 C C . ASP A 1 83 ? -3.437 15.862 -15.070 1.00 34.06 83 ASP A C 1
ATOM 628 O O . ASP A 1 83 ? -4.120 14.862 -15.289 1.00 34.06 83 ASP A O 1
ATOM 632 N N . SER A 1 84 ? -3.151 16.283 -13.839 1.00 44.75 84 SER A N 1
ATOM 633 C CA . SER A 1 84 ? -4.018 16.090 -12.694 1.00 44.75 84 SER A CA 1
ATOM 634 C C . SER A 1 84 ? -5.384 16.592 -13.133 1.00 44.75 84 SER A C 1
ATOM 636 O O . SER A 1 84 ? -5.706 17.768 -12.964 1.00 44.75 84 SER A O 1
ATOM 638 N N . ALA A 1 85 ? -6.147 15.719 -13.787 1.00 39.50 85 ALA A N 1
ATOM 639 C CA . ALA A 1 85 ? -7.495 15.967 -14.236 1.00 39.50 85 ALA A CA 1
ATOM 640 C C . ALA A 1 85 ? -8.358 16.008 -12.978 1.00 39.50 85 ALA A C 1
ATOM 642 O O . ALA A 1 85 ? -9.062 15.073 -12.609 1.00 39.50 85 ALA A O 1
ATOM 643 N N . GLN A 1 86 ? -8.263 17.143 -12.295 1.00 48.56 86 GLN A N 1
ATOM 644 C CA . GLN A 1 86 ? -9.324 17.711 -11.499 1.00 48.56 86 GLN A CA 1
ATOM 645 C C . GLN A 1 86 ? -10.481 17.997 -12.461 1.00 48.56 86 GLN A C 1
ATOM 647 O O . GLN A 1 86 ? -10.678 19.140 -12.853 1.00 48.56 86 GLN A O 1
ATOM 652 N N . ASN A 1 87 ? -11.217 16.969 -12.891 1.00 35.44 87 ASN A N 1
ATOM 653 C CA . ASN A 1 87 ? -12.459 17.186 -13.622 1.00 35.44 87 ASN A CA 1
ATOM 654 C C . ASN A 1 87 ? -13.643 16.994 -12.671 1.00 35.44 87 ASN A C 1
ATOM 656 O O . ASN A 1 87 ? -14.114 15.889 -12.405 1.00 35.44 87 ASN A O 1
ATOM 660 N N . GLU A 1 88 ? -13.983 18.122 -12.052 1.00 46.09 88 GLU A N 1
ATOM 661 C CA . GLU A 1 88 ? -15.343 18.636 -11.911 1.00 46.09 88 GLU A CA 1
ATOM 662 C C . GLU A 1 88 ? -16.406 17.631 -11.446 1.00 46.09 88 GLU A C 1
ATOM 664 O O . GLU A 1 88 ? -17.107 16.984 -12.216 1.00 46.09 88 GLU A O 1
ATOM 669 N N . ASN A 1 89 ? -16.612 17.601 -10.128 1.00 39.81 89 ASN A N 1
ATOM 670 C CA . ASN A 1 89 ? -17.991 17.550 -9.663 1.00 39.81 89 ASN A CA 1
ATOM 671 C C . ASN A 1 89 ? -18.488 18.999 -9.662 1.00 39.81 89 ASN A C 1
ATOM 673 O O . ASN A 1 89 ? -17.833 19.841 -9.045 1.00 39.81 89 ASN A O 1
ATOM 677 N N . ASP A 1 90 ? -19.637 19.228 -10.302 1.00 46.88 90 ASP A N 1
ATOM 678 C CA . ASP A 1 90 ? -20.571 20.368 -10.219 1.00 46.88 90 ASP A CA 1
ATOM 679 C C . ASP A 1 90 ? -21.005 20.693 -8.767 1.00 46.88 90 ASP A C 1
ATOM 681 O O . ASP A 1 90 ? -22.179 20.877 -8.438 1.00 46.88 90 ASP A O 1
ATOM 685 N N . ALA A 1 91 ? -20.064 20.726 -7.829 1.00 58.16 91 ALA A N 1
ATOM 686 C CA . ALA A 1 91 ? -20.291 21.373 -6.560 1.00 58.16 91 ALA A CA 1
ATOM 687 C C . ALA A 1 91 ? -20.268 22.880 -6.845 1.00 58.16 91 ALA A C 1
ATOM 689 O O . ALA A 1 91 ? -19.314 23.357 -7.469 1.00 58.16 91 ALA A O 1
ATOM 690 N N . PRO A 1 92 ? -21.283 23.645 -6.403 1.00 60.41 92 PRO A N 1
ATOM 691 C CA . PRO A 1 92 ? -21.222 25.096 -6.490 1.00 60.41 92 PRO A CA 1
ATOM 692 C C . PRO A 1 92 ? -19.909 25.582 -5.857 1.00 60.41 92 PRO A C 1
ATOM 694 O O . PRO A 1 92 ? -19.372 24.877 -4.995 1.00 60.41 92 PRO A O 1
ATOM 697 N N . PRO A 1 93 ? -19.390 26.761 -6.248 1.00 58.84 93 PRO A N 1
ATOM 698 C CA . PRO A 1 93 ? -18.200 27.374 -5.659 1.00 58.84 93 PRO A CA 1
ATOM 699 C C . PRO A 1 93 ? -18.487 27.788 -4.205 1.00 58.84 93 PRO A C 1
ATOM 701 O O . PRO A 1 93 ? -18.573 28.960 -3.859 1.00 58.84 93 PRO A O 1
ATOM 704 N N . GLY A 1 94 ? -18.712 26.797 -3.350 1.00 62.06 94 GLY A N 1
ATOM 705 C CA . GLY A 1 94 ? -18.792 26.899 -1.915 1.00 62.06 94 GLY A CA 1
ATOM 706 C C . GLY A 1 94 ? -17.380 26.737 -1.401 1.00 62.06 94 GLY A C 1
ATOM 707 O O . GLY A 1 94 ? -16.828 25.641 -1.452 1.00 62.06 94 GLY A O 1
ATOM 708 N N . GLU A 1 95 ? -16.797 27.867 -1.010 1.00 65.50 95 GLU A N 1
ATOM 709 C CA . GLU A 1 95 ? -15.850 28.000 0.095 1.00 65.50 95 GLU A CA 1
ATOM 710 C C . GLU A 1 95 ? -15.074 26.708 0.404 1.00 65.50 95 GLU A C 1
ATOM 712 O O . GLU A 1 95 ? -15.398 25.953 1.322 1.00 65.50 95 GLU A O 1
ATOM 717 N N . GLN A 1 96 ? -14.060 26.410 -0.418 1.00 63.38 96 GLN A N 1
ATOM 718 C CA . GLN A 1 96 ? -13.125 25.338 -0.095 1.00 63.38 96 GLN A CA 1
ATOM 719 C C . GLN A 1 96 ? -12.423 25.731 1.200 1.00 63.38 96 GLN A C 1
ATOM 721 O O . GLN A 1 96 ? -11.677 26.711 1.233 1.00 63.38 96 GLN A O 1
ATOM 726 N N . ALA A 1 97 ? -12.685 24.973 2.266 1.00 72.75 97 ALA A N 1
ATOM 727 C CA . ALA A 1 97 ? -11.955 25.123 3.510 1.00 72.75 97 ALA A CA 1
ATOM 728 C C . ALA A 1 97 ? -10.445 25.067 3.208 1.00 72.75 97 ALA A C 1
ATOM 730 O O . ALA A 1 97 ? -10.022 24.234 2.395 1.00 72.75 97 ALA A O 1
ATOM 731 N N . PRO A 1 98 ? -9.635 25.956 3.810 1.00 76.50 98 PRO A N 1
ATOM 732 C CA . PRO A 1 98 ? -8.201 25.980 3.574 1.00 76.50 98 PRO A CA 1
ATOM 733 C C . PRO A 1 98 ? -7.609 24.595 3.835 1.00 76.50 98 PRO A C 1
ATOM 735 O O . PRO A 1 98 ? -7.924 23.954 4.840 1.00 76.50 98 PRO A O 1
ATOM 738 N N . ARG A 1 99 ? -6.774 24.127 2.898 1.00 69.44 99 ARG A N 1
ATOM 739 C CA . ARG A 1 99 ? -6.074 22.844 3.008 1.00 69.44 99 ARG A CA 1
ATOM 740 C C . ARG A 1 99 ? -5.309 22.830 4.341 1.00 69.44 99 ARG A C 1
ATOM 742 O O . ARG A 1 99 ? -4.582 23.795 4.600 1.00 69.44 99 ARG A O 1
ATOM 749 N N . PRO A 1 100 ? -5.460 21.795 5.187 1.00 73.62 100 PRO A N 1
ATOM 750 C CA . PRO A 1 100 ? -4.628 21.678 6.376 1.00 73.62 100 PRO A CA 1
ATOM 751 C C . PRO A 1 100 ? -3.146 21.631 5.961 1.00 73.62 100 PRO A C 1
ATOM 753 O O . PRO A 1 100 ? -2.843 21.199 4.843 1.00 73.62 100 PRO A O 1
ATOM 756 N N . PRO A 1 101 ? -2.216 22.095 6.814 1.00 72.75 101 PRO A N 1
ATOM 757 C CA . PRO A 1 101 ? -0.791 21.913 6.571 1.00 72.75 101 PRO A CA 1
ATOM 758 C C . PRO A 1 101 ? -0.514 20.433 6.297 1.00 72.75 101 PRO A C 1
ATOM 760 O O . PRO A 1 101 ? -0.944 19.582 7.070 1.00 72.75 101 PRO A O 1
ATOM 763 N N . ILE A 1 102 ? 0.160 20.134 5.185 1.00 64.25 102 ILE A N 1
ATOM 764 C CA . ILE A 1 102 ? 0.583 18.766 4.878 1.00 64.25 102 ILE A CA 1
ATOM 765 C C . ILE A 1 102 ? 1.646 18.409 5.911 1.00 64.25 102 ILE A C 1
ATOM 767 O O . ILE A 1 102 ? 2.712 19.031 5.953 1.00 64.25 102 ILE A O 1
ATOM 771 N N . GLU A 1 103 ? 1.334 17.459 6.782 1.00 74.88 103 GLU A N 1
ATOM 772 C CA . GLU A 1 103 ? 2.324 16.902 7.691 1.00 74.88 103 GLU A CA 1
ATOM 773 C C . GLU A 1 103 ? 3.259 16.012 6.874 1.00 74.88 103 GLU A C 1
ATOM 775 O O . GLU A 1 103 ? 2.808 15.245 6.026 1.00 74.88 103 GLU A O 1
ATOM 780 N N . ALA A 1 104 ? 4.566 16.101 7.127 1.00 72.56 104 ALA A N 1
ATOM 781 C CA . ALA A 1 104 ? 5.588 15.352 6.387 1.00 72.56 104 ALA A CA 1
ATOM 782 C C . ALA A 1 104 ? 5.454 13.817 6.507 1.00 72.56 104 ALA A C 1
ATOM 784 O O . ALA A 1 104 ? 6.227 13.088 5.891 1.00 72.56 104 ALA A O 1
ATOM 785 N N . ASP A 1 105 ? 4.484 13.345 7.292 1.00 82.00 105 ASP A N 1
ATOM 786 C CA . ASP A 1 105 ? 4.255 11.948 7.644 1.00 82.00 105 ASP A CA 1
ATOM 787 C C . ASP A 1 105 ? 2.955 11.384 7.055 1.00 82.00 105 ASP A C 1
ATOM 789 O O . ASP A 1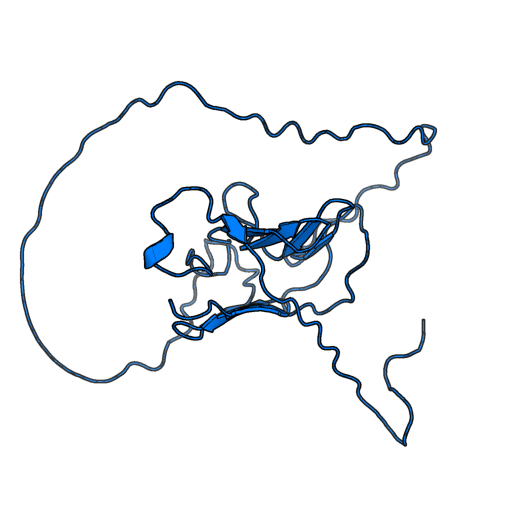 105 ? 2.631 10.221 7.289 1.00 82.00 105 ASP A O 1
ATOM 793 N N . GLN A 1 106 ? 2.217 12.174 6.270 1.00 83.00 106 GLN A N 1
ATOM 794 C CA . GLN A 1 106 ? 1.027 11.694 5.571 1.00 83.00 106 GLN A CA 1
ATOM 795 C C . GLN A 1 106 ? 1.445 10.937 4.311 1.00 83.00 106 GLN A C 1
ATOM 797 O O . GLN A 1 106 ? 1.939 11.515 3.345 1.00 83.00 106 GLN A O 1
ATOM 802 N N . VAL A 1 107 ? 1.267 9.618 4.335 1.00 90.56 107 VAL A N 1
ATOM 803 C CA . VAL A 1 107 ? 1.775 8.717 3.289 1.00 90.56 107 VAL A CA 1
ATOM 804 C C . VAL A 1 107 ? 0.693 7.885 2.617 1.00 90.56 107 VAL A C 1
ATOM 806 O O . VAL A 1 107 ? 1.001 7.147 1.685 1.00 90.56 107 VAL A O 1
ATOM 809 N N . MET A 1 108 ? -0.555 7.973 3.076 1.00 94.44 108 MET A N 1
ATOM 810 C CA . MET A 1 108 ? -1.694 7.253 2.513 1.00 94.44 108 MET A CA 1
ATOM 811 C C . MET A 1 108 ? -2.532 8.173 1.629 1.00 94.44 108 MET A C 1
ATOM 813 O O . MET A 1 108 ? -2.871 9.291 2.018 1.00 94.44 108 MET A O 1
ATOM 817 N N . VAL A 1 109 ? -2.932 7.675 0.459 1.00 94.81 109 VAL A N 1
ATOM 818 C CA . VAL A 1 109 ? -3.811 8.377 -0.483 1.00 94.81 109 VAL A CA 1
ATOM 819 C C . VAL A 1 109 ? -4.884 7.420 -0.981 1.00 94.81 109 VAL A C 1
ATOM 821 O O . VAL A 1 109 ? -4.584 6.316 -1.429 1.00 94.81 109 VAL A O 1
ATOM 824 N N . SER A 1 110 ? -6.146 7.842 -0.948 1.00 96.50 110 SER A N 1
ATOM 825 C CA . SER A 1 110 ? -7.263 7.052 -1.470 1.00 96.50 110 SER A CA 1
ATOM 826 C C . SER A 1 110 ? -8.188 7.914 -2.317 1.00 96.50 110 SER A C 1
ATOM 828 O O . SER A 1 110 ? -8.807 8.865 -1.832 1.00 96.50 110 SER A O 1
ATOM 830 N N . GLY A 1 111 ? -8.276 7.562 -3.598 1.00 95.19 111 GLY A N 1
ATOM 831 C CA . GLY A 1 111 ? -9.187 8.147 -4.572 1.00 95.19 111 GLY A CA 1
ATOM 832 C C . GLY A 1 111 ? -10.386 7.242 -4.860 1.00 95.19 111 GLY A C 1
ATOM 833 O O . GLY A 1 111 ? -10.608 6.233 -4.201 1.00 95.19 111 GLY A O 1
ATOM 834 N N . ARG A 1 112 ? -11.181 7.610 -5.874 1.00 95.25 112 ARG A N 1
ATOM 835 C CA . ARG A 1 112 ? -12.171 6.677 -6.451 1.00 95.25 112 ARG A CA 1
ATOM 836 C C . ARG A 1 112 ? -11.493 5.556 -7.231 1.00 95.25 112 ARG A C 1
ATOM 838 O O . ARG A 1 112 ? -11.977 4.439 -7.213 1.00 95.25 112 ARG A O 1
ATOM 845 N N . GLU A 1 113 ? -10.392 5.903 -7.886 1.00 97.31 113 GLU A N 1
ATOM 846 C CA . GLU A 1 113 ? -9.754 5.073 -8.903 1.00 97.31 113 GLU A CA 1
ATOM 847 C C . GLU A 1 113 ? -8.578 4.252 -8.355 1.00 97.31 113 GLU A C 1
ATOM 849 O O . GLU A 1 113 ? -7.970 3.472 -9.085 1.00 97.31 113 GLU A O 1
ATOM 854 N N . PHE A 1 114 ? -8.181 4.485 -7.096 1.00 96.81 114 PHE A N 1
ATOM 855 C CA . PHE A 1 114 ? -7.005 3.851 -6.509 1.00 96.81 114 PHE A CA 1
ATOM 856 C C . PHE A 1 114 ? -6.922 3.993 -4.985 1.00 96.81 114 PHE A C 1
ATOM 858 O O . PHE A 1 114 ? -7.459 4.935 -4.392 1.00 96.81 114 PHE A O 1
ATOM 865 N N . ILE A 1 115 ? -6.125 3.112 -4.385 1.00 97.56 115 ILE A N 1
ATOM 866 C CA . ILE A 1 115 ? -5.486 3.318 -3.082 1.00 97.56 115 ILE A CA 1
ATOM 867 C C . ILE A 1 115 ? -3.973 3.290 -3.263 1.00 97.56 115 ILE A C 1
ATOM 869 O O . ILE A 1 115 ? -3.455 2.597 -4.138 1.00 97.56 115 ILE A O 1
ATOM 873 N N . SER A 1 116 ? -3.262 4.083 -2.475 1.00 96.06 116 SER A N 1
ATOM 874 C CA . SER A 1 116 ? -1.824 4.228 -2.615 1.00 96.06 116 SER A CA 1
ATOM 875 C C . SER A 1 116 ? -1.145 4.549 -1.294 1.00 96.06 116 SER A C 1
ATOM 877 O O . SER A 1 116 ? -1.706 5.263 -0.460 1.00 96.06 116 SER A O 1
ATOM 879 N N . MET A 1 117 ? 0.072 4.039 -1.121 1.00 94.94 117 MET A N 1
ATOM 880 C CA . MET A 1 117 ? 0.921 4.334 0.023 1.00 94.94 117 MET A CA 1
ATOM 881 C C . MET A 1 117 ? 2.373 4.595 -0.393 1.00 94.94 117 MET A C 1
ATOM 883 O O . MET A 1 117 ? 2.954 3.883 -1.216 1.00 94.94 117 MET A O 1
ATOM 887 N N . GLY A 1 118 ? 2.969 5.601 0.247 1.00 90.31 118 GLY A N 1
ATOM 888 C CA . GLY A 1 118 ? 4.350 6.028 0.043 1.00 90.31 118 GLY A CA 1
ATOM 889 C C . GLY A 1 118 ? 4.497 7.035 -1.097 1.00 90.31 118 GLY A C 1
ATOM 890 O O . GLY A 1 118 ? 3.778 6.975 -2.092 1.00 90.31 118 GLY A O 1
ATOM 891 N N . VAL A 1 119 ? 5.459 7.949 -0.953 1.00 84.69 119 VAL A N 1
ATOM 892 C CA . VAL A 1 119 ? 5.722 9.035 -1.911 1.00 84.69 119 VAL A CA 1
ATOM 893 C C . VAL A 1 119 ? 6.996 8.739 -2.708 1.00 84.69 119 VAL A C 1
ATOM 895 O O . VAL A 1 119 ? 8.088 8.642 -2.145 1.00 84.69 119 VAL A O 1
ATOM 898 N N . GLY A 1 120 ? 6.855 8.582 -4.023 1.00 77.69 120 GLY A N 1
ATOM 899 C CA . GLY A 1 120 ? 7.930 8.436 -5.007 1.00 77.69 120 GLY A CA 1
ATOM 900 C C . GLY A 1 120 ? 8.689 9.738 -5.267 1.00 77.69 120 GLY A C 1
ATOM 901 O O . GLY A 1 120 ? 8.203 10.827 -4.968 1.00 77.69 120 GLY A O 1
ATOM 902 N N . MET A 1 121 ? 9.894 9.637 -5.836 1.00 69.56 121 MET A N 1
ATOM 903 C CA . MET A 1 121 ? 10.740 10.808 -6.148 1.00 69.56 121 MET A CA 1
ATOM 904 C C . MET A 1 121 ? 10.155 11.726 -7.237 1.00 69.56 121 MET A C 1
ATOM 906 O O . MET A 1 121 ? 10.514 12.897 -7.325 1.00 69.56 121 MET A O 1
ATOM 910 N N . ASP A 1 122 ? 9.257 11.196 -8.053 1.00 81.75 122 ASP A N 1
ATOM 911 C CA . ASP A 1 122 ? 8.607 11.805 -9.216 1.00 81.75 122 ASP A CA 1
ATOM 912 C C . ASP A 1 122 ? 7.089 11.974 -9.018 1.00 81.75 122 ASP A C 1
ATOM 914 O O . ASP A 1 122 ? 6.352 12.249 -9.964 1.00 81.75 122 ASP A O 1
ATOM 918 N N . GLY A 1 123 ? 6.611 11.813 -7.781 1.00 81.75 123 GLY A N 1
ATOM 919 C CA . GLY A 1 123 ? 5.182 11.771 -7.480 1.00 81.75 123 GLY A CA 1
ATOM 920 C C . GLY A 1 123 ? 4.530 10.416 -7.766 1.00 81.75 123 GLY A C 1
ATOM 921 O O . GLY A 1 123 ? 3.317 10.293 -7.582 1.00 81.75 123 GLY A O 1
ATOM 922 N N . ALA A 1 124 ? 5.301 9.394 -8.161 1.00 88.00 124 ALA A N 1
ATOM 923 C CA . ALA A 1 124 ? 4.836 8.016 -8.118 1.00 88.00 124 ALA A CA 1
ATOM 924 C C . ALA A 1 124 ? 4.575 7.575 -6.670 1.00 88.00 124 ALA A C 1
ATOM 926 O O . ALA A 1 124 ? 4.709 8.341 -5.711 1.00 88.00 124 ALA A O 1
ATOM 927 N N . SER A 1 125 ? 4.178 6.325 -6.487 1.00 91.19 125 SER A N 1
ATOM 928 C CA . SER A 1 125 ? 3.889 5.787 -5.163 1.00 91.19 125 SER A CA 1
ATOM 929 C C . SER A 1 125 ? 4.668 4.516 -4.907 1.00 91.19 125 SER A C 1
ATOM 931 O O . SER A 1 125 ? 4.927 3.753 -5.833 1.00 91.19 125 SER A O 1
ATOM 933 N N . GLY A 1 126 ? 5.009 4.273 -3.642 1.00 92.19 126 GLY A N 1
ATOM 934 C CA . GLY A 1 126 ? 5.704 3.043 -3.265 1.00 92.19 126 GLY A CA 1
ATOM 935 C C . GLY A 1 126 ? 4.896 1.806 -3.649 1.00 92.19 126 GLY A C 1
ATOM 936 O O . GLY A 1 126 ? 5.426 0.871 -4.251 1.00 92.19 126 GLY A O 1
ATOM 937 N N . LEU A 1 127 ? 3.595 1.845 -3.365 1.00 94.94 127 LEU A N 1
ATOM 938 C CA . LEU A 1 127 ? 2.630 0.842 -3.788 1.00 94.94 127 LEU A CA 1
ATOM 939 C C . LEU A 1 127 ? 1.288 1.509 -4.080 1.00 94.94 127 LEU A C 1
ATOM 941 O O . LEU A 1 127 ? 0.725 2.167 -3.206 1.00 94.94 127 LEU A O 1
ATOM 945 N N . ARG A 1 128 ? 0.759 1.299 -5.283 1.00 95.94 128 ARG A N 1
ATOM 946 C CA . ARG A 1 128 ? -0.566 1.764 -5.698 1.00 95.94 128 ARG A CA 1
ATOM 947 C C . ARG A 1 128 ? -1.355 0.601 -6.272 1.00 95.94 128 ARG A C 1
ATOM 949 O O . ARG A 1 128 ? -0.835 -0.135 -7.100 1.00 95.94 128 ARG A O 1
ATOM 956 N N . LEU A 1 129 ? -2.608 0.469 -5.858 1.00 97.75 129 LEU A N 1
ATOM 957 C CA . LEU A 1 129 ? -3.576 -0.470 -6.421 1.00 97.75 129 LEU A CA 1
ATOM 958 C C . LEU A 1 129 ? -4.689 0.326 -7.096 1.00 97.75 129 LEU A C 1
ATOM 960 O O . LEU A 1 129 ? -5.102 1.369 -6.580 1.00 97.75 129 LEU A O 1
ATOM 964 N N . ASN A 1 130 ? -5.152 -0.140 -8.251 1.00 97.62 130 ASN A N 1
ATOM 965 C CA . ASN A 1 130 ? -6.275 0.469 -8.959 1.00 97.62 130 ASN A CA 1
ATOM 966 C C . ASN A 1 130 ? -7.629 0.160 -8.281 1.00 97.62 130 ASN A C 1
ATOM 968 O O . ASN A 1 130 ? -7.705 -0.562 -7.291 1.00 97.62 130 ASN A O 1
ATOM 972 N N . GLU A 1 131 ? -8.709 0.742 -8.800 1.00 97.31 131 GLU A N 1
ATOM 973 C CA . GLU A 1 131 ? -10.0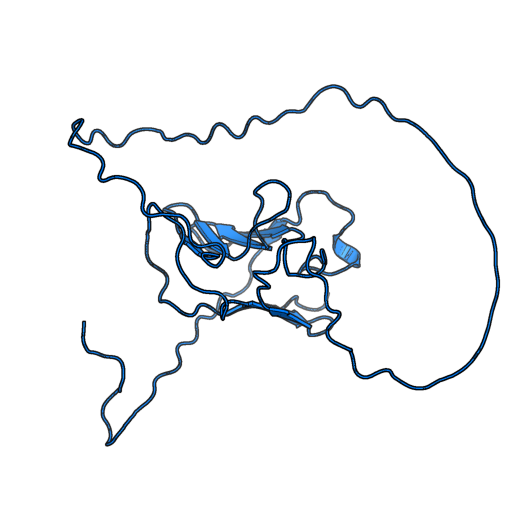67 0.667 -8.232 1.00 97.31 131 GLU A CA 1
ATOM 974 C C . GLU A 1 131 ? -10.654 -0.733 -8.104 1.00 97.31 131 GLU A C 1
ATOM 976 O O . GLU A 1 131 ? -11.424 -0.987 -7.179 1.00 97.31 131 GLU A O 1
ATOM 981 N N . ASP A 1 132 ? -10.308 -1.629 -9.023 1.00 97.62 132 ASP A N 1
ATOM 982 C CA . ASP A 1 132 ? -10.798 -3.005 -9.030 1.00 97.62 132 ASP A CA 1
ATOM 983 C C . ASP A 1 132 ? -9.836 -3.977 -8.332 1.00 97.62 132 ASP A C 1
ATOM 985 O O . ASP A 1 132 ? -10.136 -5.166 -8.237 1.00 97.62 132 ASP A O 1
ATOM 989 N N . LEU A 1 133 ? -8.709 -3.468 -7.815 1.00 97.50 133 LEU A N 1
ATOM 990 C CA . LEU A 1 133 ? -7.652 -4.227 -7.149 1.00 97.50 133 LEU A CA 1
ATOM 991 C C . LEU A 1 133 ? -7.057 -5.359 -8.003 1.00 97.50 133 LEU A C 1
ATOM 993 O O . LEU A 1 133 ? -6.461 -6.280 -7.451 1.00 97.50 133 LEU A O 1
ATOM 997 N N . THR A 1 134 ? -7.203 -5.309 -9.330 1.00 97.62 134 THR A N 1
ATOM 998 C CA . THR A 1 134 ? -6.645 -6.319 -10.247 1.00 97.62 134 THR A CA 1
ATOM 999 C C . THR A 1 134 ? -5.260 -5.946 -10.757 1.00 97.62 134 THR A C 1
ATOM 1001 O O . THR A 1 134 ? -4.538 -6.804 -11.267 1.00 97.62 134 THR A O 1
ATOM 1004 N N . ARG A 1 135 ? -4.864 -4.674 -10.632 1.00 97.69 135 ARG A N 1
ATOM 1005 C CA . ARG A 1 135 ? -3.567 -4.173 -11.093 1.00 97.69 135 ARG A CA 1
ATOM 1006 C C . ARG A 1 135 ? -2.929 -3.279 -10.047 1.00 97.69 135 ARG A C 1
ATOM 1008 O O . ARG A 1 135 ? -3.585 -2.449 -9.413 1.00 97.69 135 ARG A O 1
ATOM 1015 N N . GLY A 1 136 ? -1.621 -3.417 -9.914 1.00 96.56 136 GLY A N 1
ATOM 1016 C CA . GLY A 1 136 ? -0.823 -2.561 -9.062 1.00 96.56 136 GLY A CA 1
ATOM 1017 C C . GLY A 1 136 ? 0.361 -1.963 -9.796 1.00 96.56 136 GLY A C 1
ATOM 1018 O O . GLY A 1 136 ? 0.778 -2.448 -10.845 1.00 96.56 136 GLY A O 1
ATOM 1019 N N . THR A 1 137 ? 0.888 -0.888 -9.230 1.00 94.56 137 THR A N 1
ATOM 1020 C CA . THR A 1 137 ? 2.171 -0.310 -9.619 1.00 94.56 137 THR A CA 1
ATOM 1021 C C . THR A 1 137 ? 3.029 -0.140 -8.379 1.00 94.56 137 THR A C 1
ATOM 1023 O O . THR A 1 137 ? 2.526 0.253 -7.320 1.00 94.56 137 THR A O 1
ATOM 1026 N N . SER A 1 138 ? 4.323 -0.404 -8.502 1.00 92.56 138 SER A N 1
ATOM 1027 C CA . SER A 1 138 ? 5.303 -0.054 -7.478 1.00 92.56 138 SER A CA 1
ATOM 1028 C C . SER A 1 138 ? 6.347 0.882 -8.064 1.00 92.56 138 SER A C 1
ATOM 1030 O O . SER A 1 138 ? 6.648 0.841 -9.253 1.00 92.56 138 SER A O 1
ATOM 1032 N N . SER A 1 139 ? 6.890 1.762 -7.236 1.00 90.31 139 SER A N 1
ATOM 1033 C CA . SER A 1 139 ? 8.006 2.613 -7.624 1.00 90.31 139 SER A CA 1
ATOM 1034 C C . SER A 1 139 ? 8.947 2.793 -6.439 1.00 90.31 139 SER A C 1
ATOM 1036 O O . SER A 1 139 ? 8.501 2.755 -5.287 1.00 90.31 139 SER A O 1
ATOM 1038 N N . PRO A 1 140 ? 10.246 3.027 -6.679 1.00 87.75 140 PRO A N 1
ATOM 1039 C CA . PRO A 1 140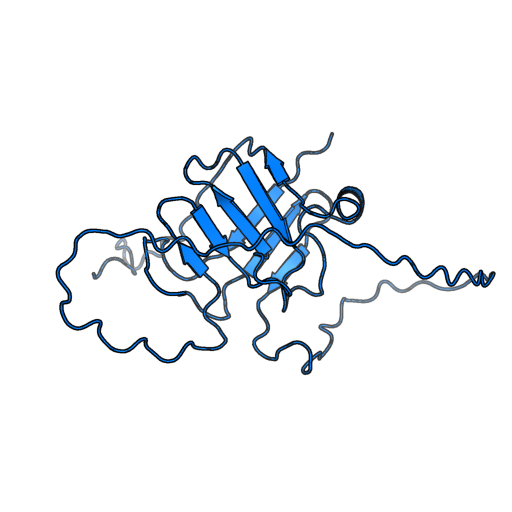 ? 11.171 3.426 -5.628 1.00 87.75 140 PRO A CA 1
ATOM 1040 C C . PRO A 1 140 ? 10.653 4.657 -4.865 1.00 87.75 140 PRO A C 1
ATOM 1042 O O . PRO A 1 140 ? 10.624 5.772 -5.390 1.00 87.75 140 PRO A O 1
ATOM 1045 N N . ALA A 1 141 ? 10.243 4.466 -3.609 1.00 79.81 141 ALA A N 1
ATOM 1046 C CA . ALA A 1 141 ? 9.720 5.550 -2.783 1.00 79.81 141 ALA A CA 1
ATOM 1047 C C . ALA A 1 141 ? 10.793 6.185 -1.896 1.00 79.81 141 ALA A C 1
ATOM 1049 O O . ALA A 1 141 ? 11.722 5.529 -1.405 1.00 79.81 141 ALA A O 1
ATOM 1050 N N . MET A 1 142 ? 10.641 7.489 -1.663 1.00 78.62 142 MET A N 1
ATOM 1051 C CA . MET A 1 142 ? 11.435 8.211 -0.678 1.00 78.62 142 MET A CA 1
ATOM 1052 C C . MET A 1 142 ? 11.185 7.614 0.710 1.00 78.62 142 MET A C 1
ATOM 1054 O O . MET A 1 142 ? 10.060 7.274 1.062 1.00 78.62 142 MET A O 1
ATOM 1058 N N . GLY A 1 143 ? 12.253 7.449 1.489 1.00 69.06 143 GLY A N 1
ATOM 1059 C CA . GLY A 1 143 ? 12.184 6.798 2.800 1.00 69.06 143 GLY A CA 1
ATOM 1060 C C . GLY A 1 1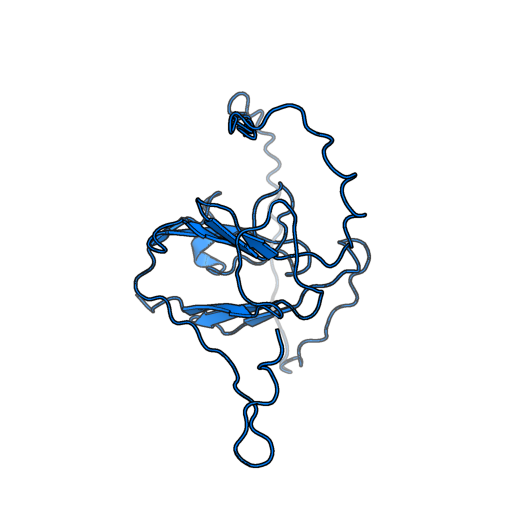43 ? 12.276 5.268 2.763 1.00 69.06 143 GLY A C 1
ATOM 1061 O O . GLY A 1 143 ? 12.430 4.670 3.821 1.00 69.06 143 GLY A O 1
ATOM 1062 N N . LEU A 1 144 ? 12.276 4.636 1.578 1.00 66.56 144 LEU A N 1
ATOM 1063 C CA . LEU A 1 144 ? 12.359 3.174 1.410 1.00 66.56 144 LEU A CA 1
ATOM 1064 C C . LEU A 1 144 ? 13.671 2.705 0.749 1.00 66.56 144 LEU A C 1
ATOM 1066 O O . LEU A 1 144 ? 13.711 1.676 0.080 1.00 66.56 144 LEU A O 1
ATOM 1070 N N . ASN A 1 145 ? 14.756 3.472 0.910 1.00 70.69 145 ASN A N 1
ATOM 1071 C CA . ASN A 1 145 ? 16.084 3.196 0.332 1.00 70.69 145 ASN A CA 1
ATOM 1072 C C . ASN A 1 145 ? 16.107 3.003 -1.199 1.00 70.69 145 ASN A C 1
ATOM 1074 O O . ASN A 1 145 ? 17.053 2.421 -1.720 1.00 70.69 145 ASN A O 1
ATOM 1078 N N . HIS A 1 146 ? 15.103 3.515 -1.919 1.00 70.44 146 HIS A N 1
ATOM 1079 C CA . HIS A 1 146 ? 15.011 3.442 -3.383 1.00 70.44 146 HIS A CA 1
ATOM 1080 C C . HIS A 1 146 ? 14.968 2.016 -3.965 1.00 70.44 146 HIS A C 1
ATOM 1082 O O . HIS A 1 146 ? 15.308 1.820 -5.128 1.00 70.44 146 HIS A O 1
ATOM 1088 N N . ILE A 1 147 ? 14.542 1.022 -3.183 1.00 81.75 147 ILE A N 1
ATOM 1089 C CA . ILE A 1 147 ? 14.414 -0.362 -3.657 1.00 81.75 147 ILE A CA 1
ATOM 1090 C C . ILE A 1 147 ? 12.987 -0.579 -4.174 1.00 81.75 147 ILE A C 1
ATOM 1092 O O . ILE A 1 147 ? 12.025 -0.198 -3.504 1.00 81.75 147 ILE A O 1
ATOM 1096 N N . SER A 1 148 ? 12.841 -1.191 -5.355 1.00 85.12 148 SER A N 1
ATOM 1097 C CA . SER A 1 148 ? 11.527 -1.615 -5.860 1.00 85.12 148 SER A CA 1
ATOM 1098 C C . SER A 1 148 ? 10.960 -2.732 -4.980 1.00 85.12 148 SER A C 1
ATOM 1100 O O . SER A 1 148 ? 11.672 -3.682 -4.626 1.00 85.12 148 SER A O 1
ATOM 1102 N N . LEU A 1 149 ? 9.663 -2.662 -4.657 1.00 89.38 149 LEU A N 1
ATOM 1103 C CA . LEU A 1 149 ? 8.993 -3.751 -3.941 1.00 89.38 149 LEU A CA 1
ATOM 1104 C C . LEU A 1 149 ? 9.027 -5.047 -4.745 1.00 89.38 149 LEU A C 1
ATOM 1106 O O . LEU A 1 149 ? 9.065 -6.115 -4.144 1.00 89.38 149 LEU A O 1
ATOM 1110 N N . LEU A 1 150 ? 9.082 -4.971 -6.075 1.00 90.81 150 LEU A N 1
ATOM 1111 C CA . LEU A 1 150 ? 9.143 -6.145 -6.944 1.00 90.81 150 LEU A CA 1
ATOM 1112 C C . LEU A 1 150 ? 10.524 -6.820 -6.958 1.00 90.81 150 LEU A C 1
ATOM 1114 O O . LEU A 1 150 ? 10.633 -7.993 -7.297 1.00 90.81 150 LEU A O 1
ATOM 1118 N N . GLY A 1 151 ? 11.566 -6.118 -6.505 1.00 85.00 151 GLY A N 1
ATOM 1119 C CA . GLY A 1 151 ? 12.936 -6.627 -6.439 1.00 85.00 151 GLY A CA 1
ATOM 1120 C C . GLY A 1 151 ? 13.780 -6.300 -7.664 1.00 85.00 151 GLY A C 1
ATOM 1121 O O . GLY A 1 151 ? 13.314 -5.739 -8.654 1.00 85.00 151 GLY A O 1
ATOM 1122 N N . ASP A 1 152 ? 15.065 -6.628 -7.562 1.00 80.50 152 ASP A N 1
ATOM 1123 C CA . ASP A 1 152 ? 16.086 -6.170 -8.511 1.00 80.50 152 ASP A CA 1
ATOM 1124 C C . ASP A 1 152 ? 15.876 -6.736 -9.920 1.00 80.50 152 ASP A C 1
ATOM 1126 O O . ASP A 1 152 ? 16.235 -6.094 -10.908 1.00 80.50 152 ASP A O 1
ATOM 1130 N N . GLU A 1 153 ? 15.248 -7.909 -10.033 1.00 78.06 153 GLU A N 1
ATOM 1131 C CA . GLU A 1 153 ? 14.976 -8.541 -11.326 1.00 78.06 153 GLU A CA 1
ATOM 1132 C C . GLU A 1 153 ? 13.938 -7.781 -12.162 1.00 78.06 153 GLU A C 1
ATOM 1134 O O . GLU A 1 153 ? 13.968 -7.878 -13.390 1.00 78.06 153 GLU A O 1
ATOM 1139 N N . HIS A 1 154 ? 13.056 -7.001 -11.529 1.00 73.00 154 HIS A N 1
ATOM 1140 C CA . HIS A 1 154 ? 11.994 -6.247 -12.209 1.00 73.00 154 HIS A CA 1
ATOM 1141 C C . HIS A 1 154 ? 12.338 -4.763 -12.401 1.00 73.00 154 HIS A C 1
ATOM 1143 O O . HIS A 1 154 ? 11.878 -4.151 -13.354 1.00 73.00 154 HIS A O 1
ATOM 1149 N N . SER A 1 155 ? 13.314 -4.246 -11.646 1.00 65.75 155 SER A N 1
ATOM 1150 C CA . SER A 1 155 ? 13.775 -2.843 -11.665 1.00 65.75 155 SER A CA 1
ATOM 1151 C C . SER A 1 155 ? 14.306 -2.275 -12.999 1.00 65.75 155 SER A C 1
ATOM 1153 O O . SER A 1 155 ? 14.750 -1.126 -13.045 1.00 65.75 155 SER A O 1
ATOM 1155 N N . LYS A 1 156 ? 14.328 -3.057 -14.085 1.00 67.19 156 LYS A N 1
ATOM 1156 C CA . LYS A 1 156 ? 14.852 -2.620 -15.391 1.00 67.19 156 LYS A CA 1
ATOM 1157 C C . LYS A 1 156 ? 13.821 -1.893 -16.250 1.00 67.19 156 LYS A C 1
ATOM 1159 O O . LYS A 1 156 ? 14.232 -1.206 -17.186 1.00 67.19 156 LYS A O 1
ATOM 1164 N N . GLU A 1 157 ? 12.530 -2.032 -15.963 1.00 67.50 157 GLU A N 1
ATOM 1165 C CA . GLU A 1 157 ? 11.473 -1.314 -16.676 1.00 67.50 157 GLU A CA 1
ATOM 1166 C C . GLU A 1 157 ? 10.946 -0.152 -15.827 1.00 67.50 157 GLU A C 1
ATOM 1168 O O . GLU A 1 157 ? 10.867 -0.223 -14.606 1.00 67.50 157 GLU A O 1
ATOM 1173 N N . HIS A 1 158 ? 10.670 0.977 -16.482 1.00 58.22 158 HIS A N 1
ATOM 1174 C CA . HIS A 1 158 ? 10.434 2.257 -15.810 1.00 58.22 158 HIS A CA 1
ATOM 1175 C C . HIS A 1 158 ? 9.063 2.380 -15.126 1.00 58.22 158 HIS A C 1
ATOM 1177 O O . HIS A 1 158 ? 8.854 3.352 -14.412 1.00 58.22 158 HIS A O 1
ATOM 1183 N N . ASP A 1 159 ? 8.178 1.398 -15.289 1.00 63.88 159 ASP A N 1
ATOM 1184 C CA . ASP A 1 159 ? 6.880 1.331 -14.627 1.00 63.88 159 ASP A CA 1
ATOM 1185 C C . ASP A 1 159 ? 6.600 -0.129 -14.254 1.00 63.88 159 ASP A C 1
ATOM 1187 O O . ASP A 1 159 ? 6.150 -0.922 -15.081 1.00 63.88 159 ASP A O 1
ATOM 1191 N N . ASP A 1 160 ? 6.879 -0.478 -12.998 1.00 85.75 160 ASP A N 1
ATOM 1192 C CA . ASP A 1 160 ? 6.673 -1.810 -12.424 1.00 85.75 160 ASP A CA 1
ATOM 1193 C C . ASP A 1 160 ? 5.165 -2.061 -12.219 1.00 85.75 160 ASP A C 1
ATOM 1195 O O . ASP A 1 160 ? 4.635 -2.022 -11.102 1.00 85.75 160 ASP A O 1
ATOM 1199 N N . VAL A 1 161 ? 4.444 -2.251 -13.328 1.00 93.12 161 VAL A N 1
ATOM 1200 C CA . VAL A 1 161 ? 3.029 -2.630 -13.349 1.00 93.12 161 VAL A CA 1
ATOM 1201 C C . VAL A 1 161 ? 2.915 -4.142 -13.185 1.00 93.12 161 VAL A C 1
ATOM 1203 O O . VAL A 1 161 ? 3.514 -4.900 -13.942 1.00 93.12 161 VAL A O 1
ATOM 1206 N N . PHE A 1 162 ? 2.089 -4.589 -12.244 1.00 93.81 162 PHE A N 1
ATOM 1207 C CA . PHE A 1 162 ? 1.847 -6.007 -11.988 1.00 93.81 162 PHE A CA 1
ATOM 1208 C C . PHE A 1 162 ? 0.352 -6.329 -11.931 1.00 93.81 162 PHE A C 1
ATOM 1210 O O . PHE A 1 162 ? -0.485 -5.474 -11.623 1.00 93.81 162 PHE A O 1
ATOM 1217 N N . GLU A 1 163 ? 0.017 -7.579 -12.243 1.00 95.75 163 GLU A N 1
ATOM 1218 C CA . GLU A 1 163 ? -1.326 -8.128 -12.061 1.00 95.75 163 GLU A CA 1
ATOM 1219 C C . GLU A 1 163 ? -1.465 -8.710 -10.654 1.00 95.75 163 GLU A C 1
ATOM 1221 O O . GLU A 1 163 ? -0.547 -9.331 -10.116 1.00 95.75 163 GLU A O 1
ATOM 1226 N N . VAL A 1 164 ? -2.624 -8.493 -10.045 1.00 97.38 164 VAL A N 1
ATOM 1227 C CA . VAL A 1 164 ? -2.921 -8.930 -8.686 1.00 97.38 164 VAL A CA 1
ATOM 1228 C C . VAL A 1 164 ? -3.731 -10.218 -8.747 1.00 97.38 164 VAL A C 1
ATOM 1230 O O . VAL A 1 164 ? -4.859 -10.232 -9.234 1.00 97.38 164 VAL A O 1
ATOM 1233 N N . GLY A 1 165 ? -3.161 -11.305 -8.226 1.00 97.19 165 GLY A N 1
ATOM 1234 C CA . GLY A 1 165 ? -3.866 -12.585 -8.122 1.00 97.19 165 GLY A CA 1
ATOM 1235 C C . GLY A 1 165 ? -4.825 -12.654 -6.928 1.00 97.19 165 GLY A C 1
ATOM 1236 O O . GLY A 1 165 ? -5.944 -13.148 -7.056 1.00 97.19 165 GLY A O 1
ATOM 1237 N N . LEU A 1 166 ? -4.395 -12.158 -5.764 1.00 97.12 166 LEU A N 1
ATOM 1238 C CA . LEU A 1 166 ? -5.143 -12.210 -4.507 1.00 97.12 166 LEU A CA 1
ATOM 1239 C C . LEU A 1 166 ? -4.853 -10.962 -3.667 1.00 97.12 166 LEU A C 1
ATOM 1241 O O . LEU A 1 166 ? -3.702 -10.550 -3.543 1.00 97.12 166 LEU A O 1
ATOM 1245 N N . VAL A 1 167 ? -5.895 -10.402 -3.048 1.00 97.88 167 VAL A N 1
ATOM 1246 C CA . VAL A 1 167 ? -5.775 -9.352 -2.028 1.00 97.88 167 VAL A CA 1
ATOM 1247 C C . VAL A 1 167 ? -6.398 -9.845 -0.737 1.00 97.88 167 VAL A C 1
ATOM 1249 O O . VAL A 1 167 ? -7.554 -10.266 -0.715 1.00 97.88 167 VAL A O 1
ATOM 1252 N N . GLU A 1 168 ? -5.641 -9.741 0.347 1.00 97.88 168 GLU A N 1
ATOM 1253 C CA . GLU A 1 168 ? -6.108 -10.029 1.697 1.00 97.88 168 GLU A CA 1
ATOM 1254 C C . GLU A 1 168 ? -6.012 -8.763 2.548 1.00 97.88 168 GLU A C 1
ATOM 1256 O O . GLU A 1 168 ? -5.035 -8.016 2.473 1.00 97.88 168 GLU A O 1
ATOM 1261 N N . VAL A 1 169 ? -7.035 -8.517 3.366 1.00 96.94 169 VAL A N 1
ATOM 1262 C CA . VAL A 1 169 ? -7.079 -7.374 4.282 1.00 96.94 169 VAL A CA 1
ATOM 1263 C C . VAL A 1 169 ? -7.261 -7.901 5.692 1.00 96.94 169 VAL A C 1
ATOM 1265 O O . VAL A 1 169 ? -8.251 -8.565 5.998 1.00 96.94 169 VAL A O 1
ATOM 1268 N N . TYR A 1 170 ? -6.301 -7.582 6.552 1.00 95.44 170 TYR A N 1
ATOM 1269 C CA . TYR A 1 170 ? -6.295 -7.990 7.948 1.00 95.44 170 TYR A CA 1
ATOM 1270 C C . TYR A 1 170 ? -6.479 -6.766 8.841 1.00 95.44 170 TYR A C 1
ATOM 1272 O O . TYR A 1 170 ? -5.827 -5.742 8.643 1.00 95.44 170 TYR A O 1
ATOM 1280 N N . GLN A 1 171 ? -7.342 -6.888 9.846 1.00 92.12 171 GLN A N 1
ATOM 1281 C CA . GLN A 1 171 ? -7.507 -5.892 10.900 1.00 92.12 171 GLN A CA 1
ATOM 1282 C C . GLN A 1 171 ? -7.183 -6.539 12.244 1.00 92.12 171 GLN A C 1
ATOM 1284 O O . GLN A 1 171 ? -7.689 -7.618 12.560 1.00 92.12 171 GLN A O 1
ATOM 1289 N N . LEU A 1 172 ? -6.343 -5.882 13.045 1.00 87.25 172 LEU A N 1
ATOM 1290 C CA . LEU A 1 172 ? -6.116 -6.300 14.421 1.00 87.25 172 LEU A CA 1
ATOM 1291 C C . LEU A 1 172 ? -7.299 -5.833 15.270 1.00 87.25 172 LEU A C 1
ATOM 1293 O O . LEU A 1 172 ? -7.496 -4.637 15.452 1.00 87.25 172 LEU A O 1
ATOM 1297 N N . LEU A 1 173 ? -8.070 -6.780 15.795 1.00 85.75 173 LEU A N 1
ATOM 1298 C CA . LEU A 1 173 ? -9.116 -6.499 16.771 1.00 85.75 173 LEU A CA 1
ATOM 1299 C C . LEU A 1 173 ? -8.557 -6.768 18.162 1.00 85.75 173 LEU A C 1
ATOM 1301 O O . LEU A 1 173 ? -8.240 -7.910 18.505 1.00 85.75 173 LEU A O 1
ATOM 1305 N N . ARG A 1 174 ? -8.419 -5.715 18.968 1.00 81.06 174 ARG A N 1
ATOM 1306 C CA . ARG A 1 174 ? -8.105 -5.872 20.385 1.00 81.06 174 ARG A CA 1
ATOM 1307 C C . ARG A 1 174 ? -9.401 -5.978 21.173 1.00 81.06 174 ARG A C 1
ATOM 1309 O O . ARG A 1 174 ? -10.254 -5.103 21.076 1.00 81.06 174 ARG A O 1
ATOM 1316 N N . GLU A 1 175 ? -9.516 -7.012 21.996 1.00 83.12 175 GLU A N 1
ATOM 1317 C CA . GLU A 1 175 ? -10.607 -7.150 22.958 1.00 83.12 175 GLU A CA 1
ATOM 1318 C C . GLU A 1 175 ? -10.106 -6.901 24.385 1.00 83.12 175 GLU A C 1
ATOM 1320 O O . GLU A 1 175 ? -9.033 -7.369 24.777 1.00 83.12 175 GLU A O 1
ATOM 1325 N N . VAL A 1 176 ? -10.893 -6.169 25.174 1.00 85.31 176 VAL A N 1
ATOM 1326 C CA . VAL A 1 176 ? -10.736 -6.037 26.628 1.00 85.31 176 VAL A CA 1
ATOM 1327 C C . VAL A 1 176 ? -12.086 -6.380 27.249 1.00 85.31 176 VAL A C 1
ATOM 1329 O O . VAL A 1 176 ? -13.113 -5.827 26.865 1.00 85.31 176 VAL A O 1
ATOM 1332 N N . ASP A 1 177 ? -12.095 -7.353 28.162 1.00 86.69 177 ASP A N 1
ATOM 1333 C CA . ASP A 1 177 ? -13.306 -7.859 28.826 1.00 86.69 177 ASP A CA 1
ATOM 1334 C C . ASP A 1 177 ? -14.409 -8.342 27.859 1.00 86.69 177 ASP A C 1
ATOM 1336 O O . ASP A 1 177 ? -15.604 -8.165 28.101 1.00 86.69 177 ASP A O 1
ATOM 1340 N N . GLY A 1 178 ? -14.006 -8.956 26.739 1.00 82.38 178 GLY A N 1
ATOM 1341 C CA . GLY A 1 178 ? -14.927 -9.456 25.710 1.00 82.38 178 GLY A CA 1
ATOM 1342 C C . GLY A 1 178 ? -15.623 -8.352 24.909 1.00 82.38 178 GLY A C 1
ATOM 1343 O O . GLY A 1 178 ? -16.657 -8.601 24.290 1.00 82.38 178 GLY A O 1
ATOM 1344 N N . ARG A 1 179 ? -15.093 -7.123 24.943 1.00 78.25 179 ARG A N 1
ATOM 1345 C CA . ARG A 1 179 ? -15.537 -6.009 24.103 1.00 78.25 179 ARG A CA 1
ATOM 1346 C C . ARG A 1 179 ? -14.390 -5.543 23.212 1.00 78.25 179 ARG A C 1
ATOM 1348 O O . ARG A 1 179 ? -13.268 -5.427 23.711 1.00 78.25 179 ARG A O 1
ATOM 1355 N N . PRO A 1 180 ? -14.645 -5.251 21.928 1.00 77.12 180 PRO A N 1
ATOM 1356 C CA . PRO A 1 180 ? -13.641 -4.633 21.079 1.00 77.12 180 PRO A CA 1
ATOM 1357 C C . PRO A 1 180 ? -13.277 -3.255 21.647 1.00 77.12 180 PRO A C 1
ATOM 1359 O O . PRO A 1 180 ? -14.152 -2.492 22.056 1.00 77.12 180 PRO A O 1
ATOM 1362 N N . VAL A 1 181 ? -11.981 -2.957 21.700 1.00 77.75 181 VAL A N 1
ATOM 1363 C CA . VAL A 1 181 ? -11.437 -1.712 22.267 1.00 77.75 181 VAL A CA 1
ATOM 1364 C C . VAL A 1 181 ? -11.656 -0.518 21.329 1.00 77.75 181 VAL A C 1
ATOM 1366 O O . VAL A 1 181 ? -11.698 0.614 21.794 1.00 77.75 181 VAL A O 1
ATOM 1369 N N . ASP A 1 182 ? -11.891 -0.765 20.037 1.00 65.25 182 ASP A N 1
ATOM 1370 C CA . ASP A 1 182 ? -11.732 0.251 18.988 1.00 65.25 182 ASP A CA 1
ATOM 1371 C C . ASP A 1 182 ? -13.052 0.654 18.289 1.00 65.25 182 ASP A C 1
ATOM 1373 O O . ASP A 1 182 ? -13.048 1.069 17.132 1.00 65.25 182 ASP A O 1
ATOM 1377 N N . CYS A 1 183 ? -14.208 0.521 18.953 1.00 50.56 183 CYS A N 1
ATOM 1378 C CA . CYS A 1 183 ? -15.529 0.760 18.341 1.00 50.56 183 CYS A CA 1
ATOM 1379 C C . CYS A 1 183 ? -16.295 1.988 18.869 1.00 50.56 183 CYS A C 1
ATOM 1381 O O . CYS A 1 183 ? -17.523 1.941 18.928 1.00 50.56 183 CYS A O 1
ATOM 1383 N N . GLU A 1 184 ? -15.627 3.082 19.235 1.00 48.81 184 GLU A N 1
ATOM 1384 C CA . GLU A 1 184 ? -16.317 4.371 19.414 1.00 48.81 184 GLU A CA 1
ATOM 1385 C C . GLU A 1 184 ? -15.990 5.306 18.241 1.00 48.81 184 GLU A C 1
ATOM 1387 O O . GLU A 1 184 ? -14.942 5.948 18.216 1.00 48.81 184 GLU A O 1
ATOM 1392 N N . TYR A 1 185 ? -16.901 5.357 17.264 1.00 48.78 185 TYR A N 1
ATOM 1393 C CA . TYR A 1 185 ? -17.037 6.441 16.285 1.00 48.78 185 TYR A CA 1
ATOM 1394 C C . TYR A 1 185 ? -18.410 7.091 16.447 1.00 48.78 185 TYR A C 1
ATOM 1396 O O . TYR A 1 185 ? -19.400 6.334 16.592 1.00 48.78 185 TYR A O 1
#

Radius of gyration: 20.66 Å; chains: 1; bounding box: 61×46×56 Å